Protein AF-A0A2E3PN04-F1 (afdb_monomer_lite)

Radius of gyration: 38.72 Å; chains: 1; bounding box: 111×60×97 Å

Secondary structure (DSSP, 8-state):
-HHHHHHHHTTHHHHHHHHHHHHHHHHHHHHHHHHHHHHHHHHHHHHHHHHHHHHHHHHSS-HHHHHHHHHHHHHHHHHHHHHHHHHHHHHHHHHHHHHTT-SHHHHHHHHHHHHHH-SSSHHHHHHHHHHS--HHHHHHHHHHHHHHHHHHHHHHHHHHHHHHHHHHHHHHHHHHHHHHHHHHTT-SSTTEEES-TTIIIIIHHHHHHTSS-HHHHHHHHHHHEEEPPP-STTTTSGGGBTS-GGGT-B-TT--S----------------------------

Structure (mmCIF, N/CA/C/O backbone):
data_AF-A0A2E3PN04-F1
#
_entry.id   AF-A0A2E3PN04-F1
#
loop_
_atom_site.group_PDB
_atom_site.id
_atom_site.type_symbol
_atom_site.label_atom_id
_atom_site.label_alt_id
_atom_site.label_comp_id
_atom_site.label_asym_id
_atom_site.label_entity_id
_atom_site.label_seq_id
_atom_site.pdbx_PDB_ins_code
_atom_site.Cartn_x
_atom_site.Cartn_y
_atom_site.Cartn_z
_atom_site.occupancy
_atom_site.B_iso_or_equiv
_atom_site.auth_seq_id
_atom_site.auth_comp_id
_atom_site.auth_asym_id
_atom_site.auth_atom_id
_atom_site.pdbx_PDB_model_num
ATOM 1 N N . MET A 1 1 ? 62.956 41.684 -35.668 1.00 64.56 1 MET A N 1
ATOM 2 C CA . MET A 1 1 ? 63.683 40.712 -36.525 1.00 64.56 1 MET A CA 1
ATOM 3 C C . MET A 1 1 ? 63.901 39.356 -35.849 1.00 64.56 1 MET A C 1
ATOM 5 O O . MET A 1 1 ? 63.872 38.367 -36.569 1.00 64.56 1 MET A O 1
ATOM 9 N N . LEU A 1 2 ? 64.061 39.281 -34.518 1.00 77.00 2 LEU A N 1
ATOM 10 C CA . LEU A 1 2 ? 64.287 38.016 -33.797 1.00 77.00 2 LEU A CA 1
ATOM 11 C C . LEU A 1 2 ? 63.133 37.001 -33.936 1.00 77.00 2 LEU A C 1
ATOM 13 O O . LEU A 1 2 ? 63.383 35.857 -34.302 1.00 77.00 2 LEU A O 1
ATOM 17 N N . ASP A 1 3 ? 61.878 37.433 -33.766 1.00 76.12 3 ASP A N 1
ATOM 18 C CA . ASP A 1 3 ? 60.699 36.545 -33.838 1.00 76.12 3 ASP A CA 1
ATOM 19 C C . ASP A 1 3 ? 60.575 35.788 -35.157 1.00 76.12 3 ASP A C 1
ATOM 21 O O . ASP A 1 3 ? 60.252 34.605 -35.184 1.00 76.12 3 ASP A O 1
ATOM 25 N N . ARG A 1 4 ? 60.879 36.446 -36.279 1.00 80.38 4 ARG A N 1
ATOM 26 C CA . ARG A 1 4 ? 60.769 35.825 -37.604 1.00 80.38 4 ARG A CA 1
ATOM 27 C C . ARG A 1 4 ? 61.860 34.780 -37.845 1.00 80.38 4 ARG A C 1
ATOM 29 O O . ARG A 1 4 ? 61.644 33.843 -38.610 1.00 80.38 4 ARG A O 1
ATOM 36 N N . TRP A 1 5 ? 63.023 34.949 -37.216 1.00 81.38 5 TRP A N 1
ATOM 37 C CA . TRP A 1 5 ? 64.128 33.995 -37.281 1.00 81.38 5 TRP A CA 1
ATOM 38 C C . TRP A 1 5 ? 63.851 32.773 -36.396 1.00 81.38 5 TRP A C 1
ATOM 40 O O . TRP A 1 5 ? 63.937 31.646 -36.883 1.00 81.38 5 TRP A O 1
ATOM 50 N N . VAL A 1 6 ? 63.399 32.988 -35.155 1.00 79.94 6 VAL A N 1
ATOM 51 C CA . VAL A 1 6 ? 63.009 31.906 -34.232 1.00 79.94 6 VAL A CA 1
ATOM 52 C C . VAL A 1 6 ? 61.818 31.112 -34.780 1.00 79.94 6 VAL A C 1
ATOM 54 O O . VAL A 1 6 ? 61.860 29.884 -34.798 1.00 79.94 6 VAL A O 1
ATOM 57 N N . ALA A 1 7 ? 60.798 31.782 -35.326 1.00 79.81 7 ALA A N 1
ATOM 58 C CA . ALA A 1 7 ? 59.639 31.120 -35.929 1.00 79.81 7 ALA A CA 1
ATOM 59 C C . ALA A 1 7 ? 60.018 30.200 -37.103 1.00 79.81 7 ALA A C 1
ATOM 61 O O . ALA A 1 7 ? 59.396 29.155 -37.291 1.00 79.81 7 ALA A O 1
ATOM 62 N N . ARG A 1 8 ? 61.052 30.559 -37.878 1.00 81.00 8 ARG A N 1
ATOM 63 C CA . ARG A 1 8 ? 61.564 29.722 -38.972 1.00 81.00 8 ARG A CA 1
ATOM 64 C C . ARG A 1 8 ? 62.398 28.551 -38.448 1.00 81.00 8 ARG A C 1
ATOM 66 O O . ARG A 1 8 ? 62.258 27.448 -38.962 1.00 81.00 8 ARG A O 1
ATOM 73 N N . LEU A 1 9 ? 63.216 28.773 -37.415 1.00 83.88 9 LEU A N 1
ATOM 74 C CA . LEU A 1 9 ? 64.036 27.734 -36.782 1.00 83.88 9 LEU A CA 1
ATOM 75 C C . LEU A 1 9 ? 63.175 26.638 -36.129 1.00 83.88 9 LEU A C 1
ATOM 77 O O . LEU A 1 9 ? 63.477 25.456 -36.262 1.00 83.88 9 LEU A O 1
ATOM 81 N N . VAL A 1 10 ? 62.076 27.029 -35.478 1.00 83.00 10 VAL A N 1
ATOM 82 C CA . VAL A 1 10 ? 61.143 26.112 -34.795 1.00 83.00 10 VAL A CA 1
ATOM 83 C C . VAL A 1 10 ? 60.031 25.604 -35.733 1.00 83.00 10 VAL A C 1
ATOM 85 O O . VAL A 1 10 ? 59.183 24.824 -35.317 1.00 83.00 10 VAL A O 1
ATOM 88 N N . ARG A 1 11 ? 60.024 25.999 -37.019 1.00 83.25 11 ARG A N 1
ATOM 89 C CA . ARG A 1 11 ? 58.965 25.652 -37.996 1.00 83.25 11 ARG A CA 1
ATOM 90 C C . ARG A 1 11 ? 57.554 25.981 -37.488 1.00 83.25 11 ARG A C 1
ATOM 92 O O . ARG A 1 11 ? 56.598 25.245 -37.711 1.00 83.25 11 ARG A O 1
ATOM 99 N N . TYR A 1 12 ? 57.414 27.117 -36.808 1.00 82.44 12 TYR A N 1
ATOM 100 C CA . TYR A 1 12 ? 56.157 27.545 -36.193 1.00 82.44 12 TYR A CA 1
ATOM 101 C C . TYR A 1 12 ? 55.014 27.678 -37.213 1.00 82.44 12 TYR A C 1
ATOM 103 O O . TYR A 1 12 ? 53.875 27.346 -36.901 1.00 82.44 12 TYR A O 1
ATOM 111 N N . SER A 1 13 ? 55.314 28.114 -38.443 1.00 81.69 13 SER A N 1
ATOM 112 C CA . SER A 1 13 ? 54.331 28.185 -39.536 1.00 81.69 13 SER A CA 1
ATOM 113 C C . SER A 1 13 ? 53.697 26.834 -39.855 1.00 81.69 13 SER A C 1
ATOM 115 O O . SER A 1 13 ? 52.510 26.783 -40.160 1.00 81.69 13 SER A O 1
ATOM 117 N N . ASP A 1 14 ? 54.477 25.761 -39.742 1.00 81.94 14 ASP A N 1
ATOM 118 C CA . ASP A 1 14 ? 54.072 24.408 -40.114 1.00 81.94 14 ASP A CA 1
ATOM 119 C C . ASP A 1 14 ? 53.433 23.694 -38.911 1.00 81.94 14 ASP A C 1
ATOM 121 O O . ASP A 1 14 ? 52.529 22.879 -39.066 1.00 81.94 14 ASP A O 1
ATOM 125 N N . ALA A 1 15 ? 53.867 24.034 -37.691 1.00 83.12 15 ALA A N 1
ATOM 126 C CA . ALA A 1 15 ? 53.367 23.455 -36.445 1.00 83.12 15 ALA A CA 1
ATOM 127 C C . ALA A 1 15 ? 52.072 24.109 -35.927 1.00 83.12 15 ALA A C 1
ATOM 129 O O . ALA A 1 15 ? 51.282 23.446 -35.256 1.00 83.12 15 ALA A O 1
ATOM 130 N N . ARG A 1 16 ? 51.825 25.392 -36.228 1.00 84.88 16 ARG A N 1
ATOM 131 C CA . ARG A 1 16 ? 50.638 26.127 -35.754 1.00 84.88 16 ARG A CA 1
ATOM 132 C C . ARG A 1 16 ? 49.307 25.497 -36.206 1.00 84.88 16 ARG A C 1
ATOM 134 O O . ARG A 1 16 ? 48.434 25.380 -35.351 1.00 84.88 16 ARG A O 1
ATOM 141 N N . PRO A 1 17 ? 49.125 25.063 -37.472 1.00 83.06 17 PRO A N 1
ATOM 142 C CA . PRO A 1 17 ? 47.904 24.370 -37.893 1.00 83.06 17 PRO A CA 1
ATOM 143 C C . PRO A 1 17 ? 47.696 23.041 -37.160 1.00 83.06 17 PRO A C 1
ATOM 145 O O . PRO A 1 17 ? 46.583 22.750 -36.737 1.00 83.06 17 PRO A O 1
ATOM 148 N N . ASN A 1 18 ? 48.769 22.272 -36.940 1.00 81.00 18 ASN A N 1
ATOM 149 C CA . ASN A 1 18 ? 48.698 21.008 -36.203 1.00 81.00 18 ASN A CA 1
ATOM 150 C C . ASN A 1 18 ? 48.343 21.230 -34.729 1.00 81.00 18 ASN A C 1
ATOM 152 O O . ASN A 1 18 ? 47.538 20.491 -34.178 1.00 81.00 18 ASN A O 1
ATOM 156 N N . TYR A 1 19 ? 48.913 22.256 -34.093 1.00 83.50 19 TYR A N 1
ATOM 157 C CA . TYR A 1 19 ? 48.574 22.621 -32.718 1.00 83.50 19 TYR A CA 1
ATOM 158 C C . TYR A 1 19 ? 47.117 23.084 -32.596 1.00 83.50 19 TYR A C 1
ATOM 160 O O . TYR A 1 19 ? 46.412 22.615 -31.710 1.00 83.50 19 TYR A O 1
ATOM 168 N N . ALA A 1 20 ? 46.646 23.941 -33.509 1.00 84.19 20 ALA A N 1
ATOM 169 C CA . ALA A 1 20 ? 45.244 24.358 -33.548 1.00 84.19 20 ALA A CA 1
ATOM 170 C C . ALA A 1 20 ? 44.305 23.154 -33.730 1.00 84.19 20 ALA A C 1
ATOM 172 O O . ALA A 1 20 ? 43.348 23.004 -32.980 1.00 84.19 20 ALA A O 1
ATOM 173 N N . MET A 1 21 ? 44.642 22.234 -34.640 1.00 83.69 21 MET A N 1
ATOM 174 C CA . MET A 1 21 ? 43.889 20.996 -34.832 1.00 83.69 21 MET A CA 1
ATOM 175 C C . MET A 1 21 ? 43.862 20.138 -33.559 1.00 83.69 21 MET A C 1
ATOM 177 O O . MET A 1 21 ? 42.795 19.698 -33.161 1.00 83.69 21 MET A O 1
ATOM 181 N N . LEU A 1 22 ? 45.000 19.919 -32.891 1.00 85.56 22 LEU A N 1
ATOM 182 C CA . LEU A 1 22 ? 45.068 19.113 -31.663 1.00 85.56 22 LEU A CA 1
ATOM 183 C C . LEU A 1 22 ? 44.267 19.714 -30.498 1.00 85.56 22 LEU A C 1
ATOM 185 O O . LEU A 1 22 ? 43.751 18.959 -29.679 1.00 85.56 22 LEU A O 1
ATOM 189 N N . VAL A 1 23 ? 44.152 21.044 -30.432 1.00 87.06 23 VAL A N 1
ATOM 190 C CA . VAL A 1 23 ? 43.320 21.741 -29.436 1.00 87.06 23 VAL A CA 1
ATOM 191 C C . VAL A 1 23 ? 41.829 21.632 -29.771 1.00 87.06 23 VAL A C 1
ATOM 193 O O . VAL A 1 23 ? 41.023 21.505 -28.860 1.00 87.06 23 VAL A O 1
ATOM 196 N N . GLU A 1 24 ? 41.462 21.621 -31.056 1.00 87.88 24 GLU A N 1
ATOM 197 C CA . GLU A 1 24 ? 40.068 21.484 -31.512 1.00 87.88 24 GLU A CA 1
ATOM 198 C C . GLU A 1 24 ? 39.558 20.028 -31.535 1.00 87.88 24 GLU A C 1
ATOM 200 O O . GLU A 1 24 ? 38.350 19.798 -31.580 1.00 87.88 24 GLU A O 1
ATOM 205 N N . ILE A 1 25 ? 40.445 19.023 -31.538 1.00 85.81 25 ILE A N 1
ATOM 206 C CA . ILE A 1 25 ? 40.060 17.599 -31.606 1.00 85.81 25 ILE A CA 1
ATOM 207 C C . ILE A 1 25 ? 39.103 17.179 -30.478 1.00 85.81 25 ILE A C 1
ATOM 209 O O . ILE A 1 25 ? 38.120 16.523 -30.812 1.00 85.81 25 ILE A O 1
ATOM 213 N N . PRO A 1 26 ? 39.330 17.512 -29.190 1.00 89.31 26 PRO A N 1
ATOM 214 C CA . PRO A 1 26 ? 38.414 17.131 -28.115 1.00 89.31 26 PRO A CA 1
ATOM 215 C C . PRO A 1 26 ? 36.994 17.658 -28.339 1.00 89.31 26 PRO A C 1
ATOM 217 O O . PRO A 1 26 ? 36.055 16.874 -28.324 1.00 89.31 26 PRO A O 1
ATOM 220 N N . GLU A 1 27 ? 36.843 18.943 -28.672 1.00 87.06 27 GLU A N 1
ATOM 221 C CA . GLU A 1 27 ? 35.529 19.551 -28.933 1.00 87.06 27 GLU A CA 1
ATOM 222 C C . GLU A 1 27 ? 34.819 18.890 -30.124 1.00 87.06 27 GLU A C 1
ATOM 224 O O . GLU A 1 27 ? 33.614 18.644 -30.090 1.00 87.06 27 GLU A O 1
ATOM 229 N N . ARG A 1 28 ? 35.567 18.550 -31.182 1.00 86.06 28 ARG A N 1
ATOM 230 C CA . ARG A 1 28 ? 35.019 17.831 -32.342 1.00 86.06 28 ARG A CA 1
ATOM 231 C C . ARG A 1 28 ? 34.662 16.382 -32.026 1.00 86.06 28 ARG A C 1
ATOM 233 O O . ARG A 1 28 ? 33.721 15.863 -32.618 1.00 86.06 28 ARG A O 1
ATOM 240 N N . LEU A 1 29 ? 35.413 15.721 -31.146 1.00 89.12 29 LEU A N 1
ATOM 241 C CA . LEU A 1 29 ? 35.108 14.367 -30.690 1.00 89.12 29 LEU A CA 1
ATOM 242 C C . LEU A 1 29 ? 33.866 14.353 -29.806 1.00 89.12 29 LEU A C 1
ATOM 244 O O . LEU A 1 29 ? 33.045 13.465 -29.993 1.00 89.12 29 LEU A O 1
ATOM 248 N N . ASP A 1 30 ? 33.699 15.336 -28.924 1.00 87.69 30 ASP A N 1
ATOM 249 C CA . ASP A 1 30 ? 32.498 15.476 -28.097 1.00 87.69 30 ASP A CA 1
ATOM 250 C C . ASP A 1 30 ? 31.266 15.756 -28.967 1.00 87.69 30 ASP A C 1
ATOM 252 O O . ASP A 1 30 ? 30.238 15.098 -28.814 1.00 87.69 30 ASP A O 1
ATOM 256 N N . ALA A 1 31 ? 31.381 16.661 -29.946 1.00 88.88 31 ALA A N 1
ATOM 257 C CA . ALA A 1 31 ? 30.309 16.917 -30.907 1.00 88.88 31 ALA A CA 1
ATOM 258 C C . ALA A 1 31 ? 29.961 15.662 -31.728 1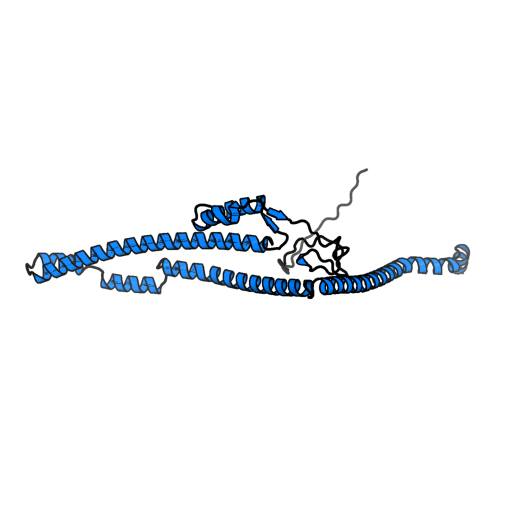.00 88.88 31 ALA A C 1
ATOM 260 O O . ALA A 1 31 ? 28.795 15.303 -31.851 1.00 88.88 31 ALA A O 1
ATOM 261 N N . TYR A 1 32 ? 30.971 14.949 -32.238 1.00 89.12 32 TYR A N 1
ATOM 262 C CA . TYR A 1 32 ? 30.763 13.706 -32.980 1.00 89.12 32 TYR A CA 1
ATOM 263 C C . TYR A 1 32 ? 30.174 12.594 -32.102 1.00 89.12 32 TYR A C 1
ATOM 265 O O . TYR A 1 32 ? 29.332 11.832 -32.568 1.00 89.12 32 TYR A O 1
ATOM 273 N N . ALA A 1 33 ? 30.600 12.486 -30.842 1.00 89.25 33 ALA A N 1
ATOM 274 C CA . ALA A 1 33 ? 30.030 11.545 -29.888 1.00 89.25 33 ALA A CA 1
ATOM 275 C C . ALA A 1 33 ? 28.548 11.853 -29.651 1.00 89.25 33 ALA A C 1
ATOM 277 O O . ALA A 1 33 ? 27.735 10.943 -29.772 1.00 89.25 33 ALA A O 1
ATOM 278 N N . GLY A 1 34 ? 28.192 13.125 -29.441 1.00 89.12 34 GLY A N 1
ATOM 279 C CA . GLY A 1 34 ? 26.801 13.560 -29.312 1.00 89.12 34 GLY A CA 1
ATOM 280 C C . GLY A 1 34 ? 25.956 13.251 -30.552 1.00 89.12 34 GLY A C 1
ATOM 281 O O . GLY A 1 34 ? 24.868 12.692 -30.431 1.00 89.12 34 GLY A O 1
ATOM 282 N N . ASP A 1 35 ? 26.474 13.520 -31.754 1.00 89.06 35 ASP A N 1
ATOM 283 C CA . ASP A 1 35 ? 25.786 13.177 -33.007 1.00 89.06 35 ASP A CA 1
ATOM 284 C C . ASP A 1 35 ? 25.573 11.657 -33.137 1.00 89.06 35 ASP A C 1
ATOM 286 O O . ASP A 1 35 ? 24.502 11.194 -33.528 1.00 89.06 35 ASP A O 1
ATOM 290 N N . ARG A 1 36 ? 26.584 10.849 -32.783 1.00 88.38 36 ARG A N 1
ATOM 291 C CA . ARG A 1 36 ? 26.476 9.382 -32.786 1.00 88.38 36 ARG A CA 1
ATOM 292 C C . ARG A 1 36 ? 25.503 8.868 -31.729 1.00 88.38 36 ARG A C 1
ATOM 294 O O . ARG A 1 36 ? 24.800 7.899 -32.001 1.00 88.38 36 ARG A O 1
ATOM 301 N N . GLU A 1 37 ? 25.455 9.482 -30.553 1.00 85.94 37 GLU A N 1
ATOM 302 C CA . GLU A 1 37 ? 24.483 9.152 -29.510 1.00 85.94 37 GLU A CA 1
ATOM 303 C C . GLU A 1 37 ? 23.055 9.421 -29.994 1.00 85.94 37 GLU A C 1
ATOM 305 O O . GLU A 1 37 ? 22.208 8.536 -29.874 1.00 85.94 37 GLU A O 1
ATOM 310 N N . ALA A 1 38 ? 22.810 10.565 -30.638 1.00 86.62 38 ALA A N 1
ATOM 311 C CA . ALA A 1 38 ? 21.510 10.902 -31.220 1.00 86.62 38 ALA A CA 1
ATOM 312 C C . ALA A 1 38 ? 21.100 9.950 -32.364 1.00 86.62 38 ALA A C 1
ATOM 314 O O . ALA A 1 38 ? 19.938 9.537 -32.460 1.00 86.62 38 ALA A O 1
ATOM 315 N N . ASP A 1 39 ? 22.050 9.551 -33.217 1.00 87.94 39 ASP A N 1
ATOM 316 C CA . ASP A 1 39 ? 21.814 8.552 -34.266 1.00 87.94 39 ASP A CA 1
ATOM 317 C C . ASP A 1 39 ? 21.422 7.194 -33.655 1.00 87.94 39 ASP A C 1
ATOM 319 O O . ASP A 1 39 ? 20.452 6.563 -34.083 1.00 87.94 39 ASP A O 1
ATOM 323 N N . VAL A 1 40 ? 22.148 6.750 -32.622 1.00 86.38 40 VAL A N 1
ATOM 324 C CA . VAL A 1 40 ? 21.846 5.507 -31.896 1.00 86.38 40 VAL A CA 1
ATOM 325 C C . VAL A 1 40 ? 20.480 5.587 -31.223 1.00 86.38 40 VAL A C 1
ATOM 327 O O . VAL A 1 40 ? 19.718 4.626 -31.296 1.00 86.38 40 VAL A O 1
ATOM 330 N N . GLU A 1 41 ? 20.147 6.718 -30.605 1.00 84.88 41 GLU A N 1
ATOM 331 C CA . GLU A 1 41 ? 18.852 6.946 -29.966 1.00 84.88 41 GLU A CA 1
ATOM 332 C C . GLU A 1 41 ? 17.702 6.791 -30.970 1.00 84.88 41 GLU A C 1
ATOM 334 O O . GLU A 1 41 ? 16.731 6.069 -30.724 1.00 84.88 41 GLU A O 1
ATOM 339 N N . THR A 1 42 ? 17.862 7.387 -32.150 1.00 87.19 42 THR A N 1
ATOM 340 C CA . THR A 1 42 ? 16.884 7.315 -33.239 1.00 87.19 42 THR A CA 1
ATOM 341 C C . THR A 1 42 ? 16.695 5.881 -33.740 1.00 87.19 42 THR A C 1
ATOM 343 O O . THR A 1 42 ? 15.564 5.433 -33.944 1.00 87.19 42 THR A O 1
ATOM 346 N N . GLU A 1 43 ? 17.780 5.128 -33.930 1.00 87.38 43 GLU A N 1
ATOM 347 C CA . GLU A 1 43 ? 17.701 3.730 -34.371 1.00 87.38 43 GLU A CA 1
ATOM 348 C C . GLU A 1 43 ? 17.159 2.796 -33.277 1.00 87.38 43 GLU A C 1
ATOM 350 O O . GLU A 1 43 ? 16.395 1.874 -33.570 1.00 87.38 43 GLU A O 1
ATOM 355 N N . MET A 1 44 ? 17.475 3.053 -32.004 1.00 83.62 44 MET A N 1
ATOM 356 C CA . MET A 1 44 ? 16.893 2.321 -30.875 1.00 83.62 44 MET A CA 1
ATOM 357 C C . MET A 1 44 ? 15.386 2.552 -30.760 1.00 83.62 44 MET A C 1
ATOM 359 O O . MET A 1 44 ? 14.653 1.595 -30.508 1.00 83.62 44 MET A O 1
ATOM 363 N N . ALA A 1 45 ? 14.913 3.783 -30.980 1.00 84.88 45 ALA A N 1
ATOM 364 C CA . ALA A 1 45 ? 13.485 4.090 -30.999 1.00 84.88 45 ALA A CA 1
ATOM 365 C C . ALA A 1 45 ? 12.765 3.280 -32.089 1.00 84.88 45 ALA A C 1
ATOM 367 O O . ALA A 1 45 ? 11.809 2.562 -31.797 1.00 84.88 45 ALA A O 1
ATOM 368 N N . LYS A 1 46 ? 13.300 3.288 -33.319 1.00 87.00 46 LYS A N 1
ATOM 369 C CA . LYS A 1 46 ? 12.764 2.491 -34.437 1.00 87.00 46 LYS A CA 1
ATOM 370 C C . LYS A 1 46 ? 12.722 0.998 -34.117 1.00 87.00 46 LYS A C 1
ATOM 372 O O . LYS A 1 46 ? 11.739 0.329 -34.428 1.00 87.00 46 LYS A O 1
ATOM 377 N N . LEU A 1 47 ? 13.774 0.464 -33.494 1.00 85.75 47 LEU A N 1
ATOM 378 C CA . LEU A 1 47 ? 13.826 -0.944 -33.100 1.00 85.75 47 LEU A CA 1
ATOM 379 C C . LEU A 1 47 ? 12.785 -1.279 -32.021 1.00 85.75 47 LEU A C 1
ATOM 381 O O . LEU A 1 47 ? 12.192 -2.355 -32.072 1.00 85.75 47 LEU A O 1
ATOM 385 N N . GLY A 1 48 ? 12.543 -0.368 -31.076 1.00 84.75 48 GLY A N 1
ATOM 386 C CA . GLY A 1 48 ? 11.505 -0.517 -30.054 1.00 84.75 48 GLY A CA 1
ATOM 387 C C . GLY A 1 48 ? 10.087 -0.477 -30.609 1.00 84.75 48 GLY A C 1
ATOM 388 O O . GLY A 1 48 ? 9.220 -1.211 -30.140 1.00 84.75 48 GLY A O 1
ATOM 389 N N . ASP A 1 49 ? 9.845 0.340 -31.627 1.00 86.44 49 ASP A N 1
ATOM 390 C CA . ASP A 1 49 ? 8.539 0.394 -32.281 1.00 86.44 49 ASP A CA 1
ATOM 391 C C . ASP A 1 49 ? 8.300 -0.855 -33.136 1.00 86.44 49 ASP A C 1
ATOM 393 O O . ASP A 1 49 ? 7.219 -1.438 -33.083 1.00 86.44 49 ASP A O 1
ATOM 397 N N . LEU A 1 50 ? 9.330 -1.345 -33.834 1.00 87.06 50 LEU A N 1
ATOM 398 C CA . LEU A 1 50 ? 9.267 -2.613 -34.567 1.00 87.06 50 LEU A CA 1
ATOM 399 C C . LEU A 1 50 ? 9.039 -3.814 -33.641 1.00 87.06 50 LEU A C 1
ATOM 401 O O . LEU A 1 50 ? 8.252 -4.699 -33.977 1.00 87.06 50 LEU A O 1
ATOM 405 N N . SER A 1 51 ? 9.704 -3.867 -32.481 1.00 85.19 51 SER A N 1
ATOM 406 C CA . SER A 1 51 ? 9.510 -4.959 -31.520 1.00 85.19 51 SER A CA 1
ATOM 407 C C . SER A 1 51 ? 8.105 -4.933 -30.913 1.00 85.19 51 SER A C 1
ATOM 409 O O . SER A 1 51 ? 7.467 -5.983 -30.821 1.00 85.19 51 SER A O 1
ATOM 411 N N . ARG A 1 52 ? 7.583 -3.743 -30.577 1.0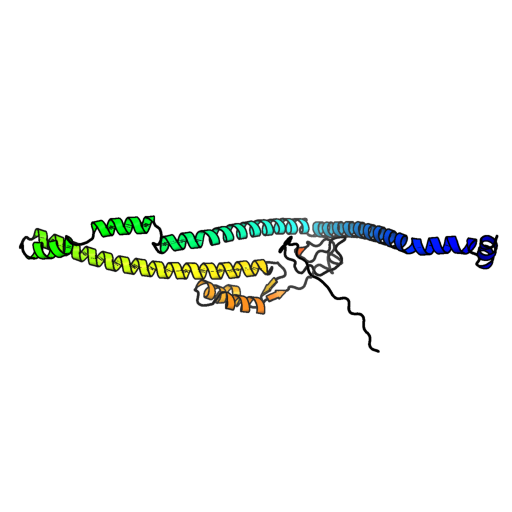0 85.31 52 ARG A N 1
ATOM 412 C CA . ARG A 1 52 ? 6.197 -3.571 -30.113 1.00 85.31 52 ARG A CA 1
ATOM 413 C C . ARG A 1 52 ? 5.183 -3.953 -31.179 1.00 85.31 52 ARG A C 1
ATOM 415 O O . ARG A 1 52 ? 4.265 -4.707 -30.876 1.00 85.31 52 ARG A O 1
ATOM 422 N N . GLN A 1 53 ? 5.379 -3.515 -32.419 1.00 87.19 53 GLN A N 1
ATOM 423 C CA . GLN A 1 53 ? 4.499 -3.875 -33.525 1.00 87.19 53 GLN A CA 1
ATOM 424 C C . GLN A 1 53 ? 4.480 -5.392 -33.754 1.00 87.19 53 GLN A C 1
ATOM 426 O O . GLN A 1 53 ? 3.409 -5.985 -33.819 1.00 87.19 53 GLN A O 1
ATOM 431 N N . ALA A 1 54 ? 5.647 -6.043 -33.785 1.00 86.12 54 ALA A N 1
ATOM 432 C CA . ALA A 1 54 ? 5.726 -7.495 -33.931 1.00 86.12 54 ALA A CA 1
ATOM 433 C C . ALA A 1 54 ? 5.040 -8.239 -32.771 1.00 86.12 54 ALA A C 1
ATOM 435 O O . ALA A 1 54 ? 4.384 -9.258 -32.984 1.00 86.12 54 ALA A O 1
ATOM 436 N N . ALA A 1 55 ? 5.169 -7.736 -31.539 1.00 84.19 55 ALA A N 1
ATOM 437 C CA . ALA A 1 55 ? 4.467 -8.292 -30.388 1.00 84.19 55 ALA A CA 1
ATOM 438 C C . ALA A 1 55 ? 2.945 -8.101 -30.494 1.00 84.19 55 ALA A C 1
ATOM 440 O O . ALA A 1 55 ? 2.199 -9.036 -30.197 1.00 84.19 55 ALA A O 1
ATOM 441 N N . ALA A 1 56 ? 2.492 -6.933 -30.954 1.00 87.88 56 ALA A N 1
ATOM 442 C CA . ALA A 1 56 ? 1.080 -6.627 -31.147 1.00 87.88 56 ALA A CA 1
ATOM 443 C C . ALA A 1 56 ? 0.445 -7.493 -32.243 1.00 87.88 56 ALA A C 1
ATOM 445 O O . ALA A 1 56 ? -0.649 -8.016 -32.050 1.00 87.88 56 ALA A O 1
ATOM 446 N N . ASP A 1 57 ? 1.156 -7.733 -33.347 1.00 88.12 57 ASP A N 1
ATOM 447 C CA . ASP A 1 57 ? 0.698 -8.613 -34.428 1.00 88.12 57 ASP A CA 1
ATOM 448 C C . ASP A 1 57 ? 0.495 -10.062 -33.944 1.00 88.12 57 ASP A C 1
ATOM 450 O O . ASP A 1 57 ? -0.441 -10.740 -34.370 1.00 88.12 57 ASP A O 1
ATOM 454 N N . ILE A 1 58 ? 1.348 -10.543 -33.030 1.00 86.75 58 ILE A N 1
ATOM 455 C CA . ILE A 1 58 ? 1.234 -11.887 -32.438 1.00 86.75 58 ILE A CA 1
ATOM 456 C C . ILE A 1 58 ? 0.101 -11.947 -31.407 1.00 86.75 58 ILE A C 1
ATOM 458 O O . ILE A 1 58 ? -0.644 -12.927 -31.366 1.00 86.75 58 ILE A O 1
ATOM 462 N N . ALA A 1 59 ? -0.007 -10.932 -30.548 1.00 85.12 59 ALA A N 1
ATOM 463 C CA . ALA A 1 59 ? -0.999 -10.882 -29.478 1.00 85.12 59 ALA A CA 1
ATOM 464 C C . ALA A 1 59 ? -2.410 -10.519 -29.976 1.00 85.12 59 ALA A C 1
ATOM 466 O O . ALA A 1 59 ? -3.390 -10.818 -29.298 1.00 85.12 59 ALA A O 1
ATOM 467 N N . GLY A 1 60 ? -2.519 -9.893 -31.151 1.00 88.75 60 GLY A N 1
ATOM 468 C CA . GLY A 1 60 ? -3.761 -9.329 -31.683 1.00 88.75 60 GLY A CA 1
ATOM 469 C C . GLY A 1 60 ? -4.143 -7.973 -31.075 1.00 88.75 60 GLY A C 1
ATOM 470 O O . GLY A 1 60 ? -5.171 -7.413 -31.450 1.00 88.75 60 GLY A O 1
ATOM 471 N N . GLU A 1 61 ? -3.333 -7.443 -30.156 1.00 89.56 61 GLU A N 1
ATOM 472 C CA . GLU A 1 61 ? -3.512 -6.147 -29.501 1.00 89.56 61 GLU A CA 1
ATOM 473 C C . GLU A 1 61 ? -2.174 -5.586 -28.995 1.00 89.56 61 GLU A C 1
ATOM 475 O O . GLU A 1 61 ? -1.224 -6.334 -28.751 1.00 89.56 61 GLU A O 1
ATOM 480 N N . ASP A 1 62 ? -2.100 -4.269 -28.790 1.00 86.81 62 ASP A N 1
ATOM 481 C CA . ASP A 1 62 ? -0.926 -3.627 -28.191 1.00 86.81 62 ASP A CA 1
ATOM 482 C C . ASP A 1 62 ? -0.922 -3.794 -26.663 1.00 86.81 62 ASP A C 1
ATOM 484 O O . ASP A 1 62 ? -1.335 -2.921 -25.893 1.00 86.81 62 ASP A O 1
ATOM 488 N N . LEU A 1 63 ? -0.438 -4.957 -26.223 1.00 84.62 63 LEU A N 1
ATOM 489 C CA . LEU A 1 63 ? -0.280 -5.281 -24.807 1.00 84.62 63 LEU A CA 1
ATOM 490 C C . LEU A 1 63 ? 0.663 -4.315 -24.081 1.00 84.62 63 LEU A C 1
ATOM 492 O O . LEU A 1 63 ? 0.478 -4.084 -22.887 1.00 84.62 63 LEU A O 1
ATOM 496 N N . ALA A 1 64 ? 1.667 -3.755 -24.762 1.00 82.50 64 ALA A N 1
ATOM 497 C CA . ALA A 1 64 ? 2.613 -2.844 -24.127 1.00 82.50 64 ALA A CA 1
ATOM 498 C C . ALA A 1 64 ? 1.915 -1.535 -23.740 1.00 82.50 64 ALA A C 1
ATOM 500 O O . ALA A 1 64 ? 1.983 -1.132 -22.579 1.00 82.50 64 ALA A O 1
ATOM 501 N N . ALA A 1 65 ? 1.160 -0.940 -24.668 1.00 86.06 65 ALA A N 1
ATOM 502 C CA . ALA A 1 65 ? 0.355 0.246 -24.385 1.00 86.06 65 ALA A CA 1
ATOM 503 C C . ALA A 1 65 ? -0.746 -0.024 -23.345 1.00 86.06 65 ALA A C 1
ATOM 505 O O . ALA A 1 65 ? -1.015 0.823 -22.488 1.00 86.06 65 ALA A O 1
ATOM 506 N N . ALA A 1 66 ? -1.373 -1.206 -23.376 1.00 88.56 66 ALA A N 1
ATOM 507 C CA . ALA A 1 66 ? -2.366 -1.596 -22.376 1.00 88.56 66 ALA A CA 1
ATOM 508 C C . ALA A 1 66 ? -1.759 -1.686 -20.963 1.00 88.56 66 ALA A C 1
ATOM 510 O O . ALA A 1 66 ? -2.353 -1.186 -20.006 1.00 88.56 66 ALA A O 1
ATOM 511 N N . ILE A 1 67 ? -0.563 -2.273 -20.834 1.00 86.12 67 ILE A N 1
ATOM 512 C CA . ILE A 1 67 ? 0.181 -2.353 -19.570 1.00 86.12 67 ILE A CA 1
ATOM 513 C C . ILE A 1 67 ? 0.554 -0.951 -19.079 1.00 86.12 67 ILE A C 1
ATOM 515 O O . ILE A 1 67 ? 0.272 -0.625 -17.929 1.00 86.12 67 ILE A O 1
ATOM 519 N N . GLU A 1 68 ? 1.116 -0.103 -19.943 1.00 86.25 68 GLU A N 1
ATOM 520 C CA . GLU A 1 68 ? 1.475 1.277 -19.588 1.00 86.25 68 GLU A CA 1
ATOM 521 C C . GLU A 1 68 ? 0.248 2.082 -19.124 1.00 86.25 68 GLU A C 1
ATOM 523 O O . GLU A 1 68 ? 0.310 2.783 -18.116 1.00 86.25 68 GLU A O 1
ATOM 528 N N . THR A 1 69 ? -0.897 1.925 -19.793 1.00 89.69 69 THR A N 1
ATOM 529 C CA . THR A 1 69 ? -2.160 2.580 -19.405 1.00 89.69 69 THR A CA 1
ATOM 530 C C . THR A 1 69 ? -2.692 2.069 -18.064 1.00 89.69 69 THR A C 1
ATOM 532 O O . THR A 1 69 ? -3.197 2.838 -17.246 1.00 89.69 69 THR A O 1
ATOM 535 N N . ALA A 1 70 ? -2.600 0.763 -17.810 1.00 88.88 70 ALA A N 1
ATOM 536 C CA . ALA A 1 70 ? -3.002 0.197 -16.527 1.00 88.88 70 ALA A CA 1
ATOM 537 C C . ALA A 1 70 ? -2.083 0.676 -15.392 1.00 88.88 70 ALA A C 1
ATOM 539 O O . ALA A 1 70 ? -2.551 0.947 -14.288 1.00 88.88 70 ALA A O 1
ATOM 540 N N . GLU A 1 71 ? -0.787 0.821 -15.660 1.00 84.75 71 GLU A N 1
ATOM 541 C CA . GLU A 1 71 ? 0.197 1.304 -14.692 1.00 84.75 71 GLU A CA 1
ATOM 542 C C . GLU A 1 71 ? -0.022 2.759 -14.306 1.00 84.75 71 GLU A C 1
ATOM 544 O O . GLU A 1 71 ? 0.007 3.074 -13.115 1.00 84.75 71 GLU A O 1
ATOM 549 N N . THR A 1 72 ? -0.292 3.636 -15.274 1.00 88.56 72 THR A N 1
ATOM 550 C CA . THR A 1 72 ? -0.629 5.031 -14.969 1.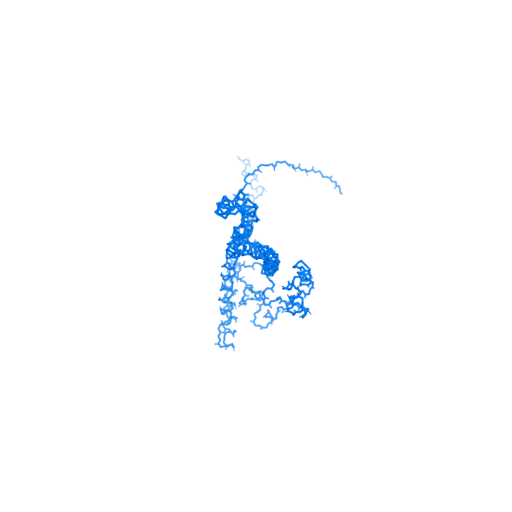00 88.56 72 THR A CA 1
ATOM 551 C C . THR A 1 72 ? -1.902 5.116 -14.131 1.00 88.56 72 THR A C 1
ATOM 553 O O . THR A 1 72 ? -1.922 5.830 -13.129 1.00 88.56 72 THR A O 1
ATOM 556 N N . ALA A 1 73 ? -2.925 4.314 -14.445 1.00 90.69 73 ALA A N 1
ATOM 557 C CA . ALA A 1 73 ? -4.144 4.244 -13.642 1.00 90.69 73 ALA A CA 1
ATOM 558 C C . ALA A 1 73 ? -3.887 3.738 -12.207 1.00 90.69 73 ALA A C 1
ATOM 560 O O . ALA A 1 73 ? -4.459 4.269 -11.252 1.00 90.69 73 ALA A O 1
ATOM 561 N N . ILE A 1 74 ? -3.022 2.732 -12.028 1.00 87.38 74 ILE A N 1
ATOM 562 C CA . ILE A 1 74 ? -2.632 2.225 -10.700 1.00 87.38 74 ILE A CA 1
ATOM 563 C C . ILE A 1 74 ? -1.897 3.304 -9.901 1.00 87.38 74 ILE A C 1
ATOM 565 O O . ILE A 1 74 ? -2.178 3.480 -8.713 1.00 87.38 74 ILE A O 1
ATOM 569 N N . GLU A 1 75 ? -0.984 4.041 -10.530 1.00 87.19 75 GLU A N 1
ATOM 570 C CA . GLU A 1 75 ? -0.237 5.119 -9.880 1.00 87.19 75 GLU A CA 1
ATOM 571 C C . GLU A 1 75 ? -1.177 6.258 -9.446 1.00 87.19 75 GLU A C 1
ATOM 573 O O . GLU A 1 75 ? -1.139 6.688 -8.292 1.00 87.19 75 GLU A O 1
ATOM 578 N N . GLU A 1 76 ? -2.110 6.676 -10.307 1.00 90.44 76 GLU A N 1
ATOM 579 C CA . GLU A 1 76 ? -3.133 7.677 -9.969 1.00 90.44 76 GLU A CA 1
ATOM 580 C C . GLU A 1 76 ? -4.033 7.236 -8.804 1.00 90.44 76 GLU A C 1
ATOM 582 O O . GLU A 1 76 ? -4.323 8.013 -7.886 1.00 90.44 76 GLU A O 1
ATOM 587 N N . LEU A 1 77 ? -4.488 5.979 -8.819 1.00 90.38 77 LEU A N 1
ATOM 588 C CA . LEU A 1 77 ? -5.292 5.415 -7.735 1.00 90.38 77 LEU A CA 1
ATOM 589 C C . LEU A 1 77 ? -4.498 5.331 -6.432 1.00 90.38 77 LEU A C 1
ATOM 591 O O . LEU A 1 77 ? -5.046 5.620 -5.368 1.00 90.38 77 LEU A O 1
ATOM 595 N N . THR A 1 78 ? -3.214 4.986 -6.513 1.00 87.44 78 THR A N 1
ATOM 596 C CA . THR A 1 78 ? -2.319 4.927 -5.355 1.00 87.44 78 THR A CA 1
ATOM 597 C C . THR A 1 78 ? -2.158 6.305 -4.728 1.00 87.44 78 THR A C 1
ATOM 599 O O . THR A 1 78 ? -2.351 6.443 -3.521 1.00 87.44 78 THR A O 1
ATOM 602 N N . GLN A 1 79 ? -1.933 7.345 -5.533 1.00 89.19 79 GLN A N 1
ATOM 603 C CA . GLN A 1 79 ? -1.849 8.726 -5.050 1.00 89.19 79 GLN A CA 1
ATOM 604 C C . GLN A 1 79 ? -3.154 9.193 -4.391 1.00 89.19 79 GLN A C 1
ATOM 606 O O . GLN A 1 79 ? -3.133 9.798 -3.317 1.00 89.19 79 GLN A O 1
ATOM 611 N N . ARG A 1 80 ? -4.316 8.876 -4.985 1.00 92.19 80 ARG A N 1
ATOM 612 C CA . ARG A 1 80 ? -5.622 9.174 -4.365 1.00 92.19 80 ARG A CA 1
ATOM 613 C C . ARG A 1 80 ? -5.802 8.457 -3.033 1.00 92.19 80 ARG A C 1
ATOM 615 O O . ARG A 1 80 ? -6.298 9.058 -2.082 1.00 92.19 80 ARG A O 1
ATOM 622 N N . LEU A 1 81 ? -5.414 7.188 -2.963 1.00 88.56 81 LEU A N 1
ATOM 623 C CA . LEU A 1 81 ? -5.522 6.385 -1.753 1.00 88.56 81 LEU A CA 1
ATOM 624 C C . LEU A 1 81 ? -4.610 6.933 -0.649 1.00 88.56 81 LEU A C 1
ATOM 626 O O . LEU A 1 81 ? -5.054 7.065 0.487 1.00 88.56 81 LEU A O 1
ATOM 630 N N . GLU A 1 82 ? -3.381 7.331 -0.975 1.00 86.75 82 GLU A N 1
ATOM 631 C CA . GLU A 1 82 ? -2.469 7.981 -0.026 1.00 86.75 82 GLU A CA 1
ATOM 632 C C . GLU A 1 82 ? -3.021 9.313 0.494 1.00 86.75 82 GLU A C 1
ATOM 634 O O . GLU A 1 82 ? -2.966 9.566 1.698 1.00 86.75 82 GLU A O 1
ATOM 639 N N . ALA A 1 83 ? -3.631 10.129 -0.371 1.00 89.88 83 ALA A N 1
ATOM 640 C CA . ALA A 1 83 ? -4.296 11.362 0.046 1.00 89.88 83 ALA A CA 1
ATOM 641 C C . ALA A 1 83 ? -5.489 11.092 0.984 1.00 89.88 83 ALA A C 1
ATOM 643 O O . ALA A 1 83 ? -5.648 11.766 2.003 1.00 89.88 83 ALA A O 1
ATOM 644 N N . MET A 1 84 ? -6.315 10.082 0.687 1.00 89.06 84 MET A N 1
ATOM 645 C CA . MET A 1 84 ? -7.417 9.677 1.570 1.00 89.06 84 MET A CA 1
ATOM 646 C C . MET A 1 84 ? -6.914 9.142 2.914 1.00 89.06 84 MET A C 1
ATOM 648 O O . MET A 1 84 ? -7.469 9.490 3.956 1.00 89.06 84 MET A O 1
ATOM 652 N N . GLU A 1 85 ? -5.853 8.332 2.916 1.00 85.19 85 GLU A N 1
ATOM 653 C CA . GLU A 1 85 ? -5.233 7.841 4.147 1.00 85.19 85 GLU A CA 1
ATOM 654 C C . GLU A 1 85 ? -4.648 8.984 4.990 1.00 85.19 85 GLU A C 1
ATOM 656 O O . GLU A 1 85 ? -4.778 8.959 6.214 1.00 85.19 85 GLU A O 1
ATOM 661 N N . ALA A 1 86 ? -4.027 9.991 4.367 1.00 86.12 86 ALA A N 1
ATOM 662 C CA . ALA A 1 86 ? -3.527 11.174 5.067 1.00 86.12 86 ALA A CA 1
ATOM 663 C C . ALA A 1 86 ? -4.670 11.969 5.722 1.00 86.12 86 ALA A C 1
ATOM 665 O O . ALA A 1 86 ? -4.581 12.322 6.899 1.00 86.12 86 ALA A O 1
ATOM 666 N N . ASN A 1 87 ? -5.784 12.160 5.007 1.00 88.19 87 ASN A N 1
ATOM 667 C CA . ASN A 1 87 ? -6.981 12.805 5.555 1.00 88.19 87 ASN A CA 1
ATOM 668 C C . ASN A 1 87 ? -7.565 12.016 6.739 1.00 88.19 87 ASN A C 1
ATOM 670 O O . ASN A 1 87 ? -7.939 12.601 7.755 1.00 88.19 87 ASN A O 1
ATOM 674 N N . LEU A 1 88 ? -7.616 10.682 6.646 1.00 84.25 88 LEU A N 1
ATOM 675 C CA . LEU A 1 88 ? -8.053 9.831 7.758 1.00 84.25 88 LEU A CA 1
ATOM 676 C C . LEU A 1 88 ? -7.132 9.957 8.975 1.00 84.25 88 LEU A C 1
ATOM 678 O O . LEU A 1 88 ? -7.623 10.013 10.101 1.00 84.25 88 LEU A O 1
ATOM 682 N N . GLN A 1 89 ? -5.816 10.038 8.766 1.00 81.94 89 GLN A N 1
ATOM 683 C CA . GLN A 1 89 ? -4.850 10.246 9.849 1.00 81.94 89 GLN A CA 1
ATOM 684 C C . GLN A 1 89 ? -5.035 11.604 10.541 1.00 81.94 89 GLN A C 1
ATOM 686 O O . GLN A 1 89 ? -4.876 11.683 11.757 1.00 81.94 89 GLN A O 1
ATOM 691 N N . GLU A 1 90 ? -5.428 12.653 9.812 1.00 85.44 90 GLU A N 1
ATOM 692 C CA . GLU A 1 90 ? -5.762 13.956 10.404 1.00 85.44 90 GLU A CA 1
ATOM 693 C C . GLU A 1 90 ? -7.088 13.928 11.190 1.00 85.44 90 GLU A C 1
ATOM 695 O O . GLU A 1 90 ? -7.220 14.571 12.236 1.00 85.44 90 GLU A O 1
ATOM 700 N N . LEU A 1 91 ? -8.081 13.173 10.710 1.00 84.12 91 LEU A N 1
ATOM 701 C CA . LEU A 1 91 ? -9.402 13.070 11.340 1.00 84.12 91 LEU A CA 1
ATOM 702 C C . LEU A 1 91 ? -9.405 12.169 12.583 1.00 84.12 91 LEU A C 1
ATOM 704 O O . LEU A 1 91 ? -10.120 12.466 13.542 1.00 84.12 91 LEU A O 1
ATOM 708 N N . ALA A 1 92 ? -8.576 11.124 12.613 1.00 80.12 92 ALA A N 1
ATOM 709 C CA . ALA A 1 92 ? -8.475 10.177 13.724 1.00 80.12 92 ALA A CA 1
ATOM 710 C C . ALA A 1 92 ? -8.318 10.829 15.121 1.00 80.12 92 ALA A C 1
ATOM 712 O O . ALA A 1 92 ? -9.092 10.484 16.016 1.00 80.12 92 ALA A O 1
ATOM 713 N N . PRO A 1 93 ? -7.415 11.804 15.359 1.00 79.69 93 PRO A N 1
ATOM 714 C CA . PRO A 1 93 ? -7.296 12.455 16.668 1.00 79.69 93 PRO A CA 1
ATOM 715 C C . PRO A 1 93 ? -8.486 13.362 17.011 1.00 79.69 93 PRO A C 1
ATOM 717 O O . PRO A 1 93 ? -8.690 13.695 18.180 1.00 79.69 93 PRO A O 1
ATOM 720 N N . ARG A 1 94 ? -9.264 13.826 16.023 1.00 79.06 94 ARG A N 1
ATOM 721 C CA . ARG A 1 94 ? -10.519 14.554 16.288 1.00 79.06 94 ARG A CA 1
ATOM 722 C C . ARG A 1 94 ? -11.595 13.579 16.754 1.00 79.06 94 ARG A C 1
ATOM 724 O O . ARG A 1 94 ? -12.257 13.841 17.750 1.00 79.06 94 ARG A O 1
ATOM 731 N N . GLU A 1 95 ? -11.700 12.434 16.088 1.00 77.00 95 GLU A N 1
ATOM 732 C CA . GLU A 1 95 ? -12.642 11.376 16.449 1.00 77.00 95 GLU A CA 1
ATOM 733 C C . GLU A 1 95 ? -12.342 10.782 17.836 1.00 77.00 95 GLU A C 1
ATOM 735 O O . GLU A 1 95 ? -13.243 10.629 18.655 1.00 77.00 95 GLU A O 1
ATOM 740 N N . GLN A 1 96 ? -11.068 10.531 18.153 1.00 74.12 96 GLN A N 1
ATOM 741 C CA . GLN A 1 96 ? -10.661 10.034 19.473 1.00 74.12 96 GLN A CA 1
ATOM 742 C C . GLN A 1 96 ? -11.053 10.986 20.610 1.00 74.12 96 GLN A C 1
ATOM 744 O O . GLN A 1 96 ? -11.515 10.524 21.649 1.00 74.12 96 GLN A O 1
ATOM 749 N N . ARG A 1 97 ? -10.926 12.305 20.408 1.00 73.88 97 ARG A N 1
ATOM 750 C CA . ARG A 1 97 ? -11.352 13.314 21.395 1.00 73.88 97 ARG A CA 1
ATOM 751 C C . ARG A 1 97 ? -12.864 13.322 21.615 1.00 73.88 97 ARG A C 1
ATOM 753 O O . ARG A 1 97 ? -13.306 13.487 22.749 1.00 73.88 97 ARG A O 1
ATOM 760 N N . LEU A 1 98 ? -13.644 13.104 20.554 1.00 71.38 98 LEU A N 1
ATOM 761 C CA . LEU A 1 98 ? -15.099 12.962 20.651 1.00 71.38 98 LEU A CA 1
ATOM 762 C C . LEU A 1 98 ? -15.475 11.708 21.455 1.00 71.38 98 LEU A C 1
ATOM 764 O O . LEU A 1 98 ? -16.256 11.800 22.398 1.00 71.38 98 LEU A O 1
ATOM 768 N N . HIS A 1 99 ? -14.874 10.556 21.140 1.00 69.00 99 HIS A N 1
ATOM 769 C CA . HIS A 1 99 ? -15.147 9.289 21.839 1.00 69.00 99 HIS A CA 1
ATOM 770 C C . HIS A 1 99 ? -14.666 9.277 23.292 1.00 69.00 99 HIS A C 1
ATOM 772 O O . HIS A 1 99 ? -15.279 8.622 24.131 1.00 69.00 99 HIS A O 1
ATOM 778 N N . ALA A 1 100 ? -13.592 10.004 23.606 1.00 71.56 100 ALA A N 1
ATOM 779 C CA . ALA A 1 100 ? -13.100 10.168 24.971 1.00 71.56 100 ALA A CA 1
ATOM 780 C C . ALA A 1 100 ? -13.989 11.089 25.833 1.00 71.56 100 ALA A C 1
ATOM 782 O O . ALA A 1 100 ? -13.715 11.248 27.020 1.00 71.56 100 ALA A O 1
ATOM 783 N N . GLY A 1 101 ? -15.032 11.710 25.260 1.00 67.75 101 GLY A N 1
ATOM 784 C CA . GLY A 1 101 ? -15.859 12.696 25.964 1.00 67.75 101 GLY A CA 1
ATOM 785 C C . GLY A 1 101 ? -15.087 13.972 26.312 1.00 67.75 101 GLY A C 1
ATOM 786 O O . GLY A 1 101 ? -15.487 14.732 27.190 1.00 67.75 101 GLY A O 1
ATOM 787 N N . GLU A 1 102 ? -13.953 14.217 25.650 1.00 69.62 102 GLU A N 1
ATOM 788 C CA . GLU A 1 102 ? -13.100 15.366 25.942 1.00 69.62 102 GLU A CA 1
ATOM 789 C C . GLU A 1 102 ? -13.559 16.650 25.248 1.00 69.62 102 GLU A C 1
ATOM 791 O O . GLU A 1 102 ? -13.023 17.717 25.567 1.00 69.62 102 GLU A O 1
ATOM 796 N N . ASP A 1 103 ? -14.541 16.548 24.347 1.00 77.62 103 ASP A N 1
ATOM 797 C CA . ASP A 1 103 ? -15.149 17.678 23.650 1.00 77.62 103 ASP A CA 1
ATOM 798 C C . ASP A 1 103 ? -15.807 18.653 24.636 1.00 77.62 103 ASP A C 1
ATOM 800 O O . ASP A 1 103 ? -16.485 18.257 25.587 1.00 77.62 103 ASP A O 1
ATOM 804 N N . GLU A 1 104 ? -15.628 19.947 24.384 1.00 76.50 104 GLU A N 1
ATOM 805 C CA . GLU A 1 104 ? -16.214 21.028 25.176 1.00 76.50 104 GLU A CA 1
ATOM 806 C C . GLU A 1 104 ? -17.741 20.934 25.194 1.00 76.50 104 GLU A C 1
ATOM 808 O O . GLU A 1 104 ? -18.357 21.155 26.236 1.00 76.50 104 GLU A O 1
ATOM 813 N N . ASN A 1 105 ? -18.359 20.535 24.076 1.00 77.38 105 ASN A N 1
ATOM 814 C CA . ASN A 1 105 ? -19.811 20.357 24.001 1.00 77.38 105 ASN A CA 1
ATOM 815 C C . ASN A 1 105 ? -20.291 19.193 24.874 1.00 77.38 105 ASN A C 1
ATOM 817 O O . ASN A 1 105 ? -21.298 19.319 25.572 1.00 77.38 105 ASN A O 1
ATOM 821 N N . TYR A 1 106 ? -19.562 18.072 24.857 1.00 76.62 106 TYR A N 1
ATOM 822 C CA . TYR A 1 106 ? -19.880 16.901 25.672 1.00 76.62 106 TYR A CA 1
ATOM 823 C C . TYR A 1 106 ? -19.715 17.215 27.161 1.00 76.62 106 TYR A C 1
ATOM 825 O O . TYR A 1 106 ? -20.648 17.004 27.930 1.00 76.62 106 TYR A O 1
ATOM 833 N N . LYS A 1 107 ? -18.588 17.825 27.551 1.00 80.00 107 LYS A N 1
ATOM 834 C CA . LYS A 1 107 ? -18.344 18.289 28.927 1.00 80.00 107 LYS A CA 1
ATOM 835 C C . LYS A 1 107 ? -19.386 19.303 29.389 1.00 80.00 107 LYS A C 1
ATOM 837 O O . LYS A 1 107 ? -19.864 19.213 30.512 1.00 80.00 107 LYS A O 1
ATOM 842 N N . SER A 1 108 ? -19.786 20.241 28.531 1.00 81.50 108 SER A N 1
ATOM 843 C CA . SER A 1 108 ? -20.824 21.228 28.854 1.00 81.50 108 SER A CA 1
ATOM 844 C C . SER A 1 108 ? -22.189 20.573 29.084 1.00 81.50 108 SER A C 1
ATOM 846 O O . SER A 1 108 ? -22.886 20.910 30.046 1.00 81.50 108 SER A O 1
ATOM 848 N N . ALA A 1 109 ? -22.560 19.607 28.239 1.00 81.94 109 ALA A N 1
ATOM 849 C CA . ALA A 1 109 ? -23.787 18.835 28.401 1.00 81.94 109 ALA A CA 1
ATOM 850 C C . ALA A 1 109 ? -23.744 17.966 29.667 1.00 81.94 109 ALA A C 1
ATOM 852 O O . ALA A 1 109 ? -24.714 17.949 30.422 1.00 81.94 109 ALA A O 1
ATOM 853 N N . GLU A 1 110 ? -22.616 17.304 29.935 1.00 81.62 110 GLU A N 1
ATOM 854 C CA . GLU A 1 110 ? -22.387 16.515 31.146 1.00 81.62 110 GLU A CA 1
ATOM 855 C C . GLU A 1 110 ? -22.468 17.388 32.402 1.00 81.62 110 GLU A C 1
ATOM 857 O O . GLU A 1 110 ? -23.185 17.051 33.338 1.00 81.62 110 GLU A O 1
ATOM 862 N N . GLU A 1 111 ? -21.823 18.554 32.417 1.00 82.25 111 GLU A N 1
ATOM 863 C CA . GLU A 1 111 ? -21.907 19.508 33.523 1.00 82.25 111 GLU A CA 1
ATOM 864 C C . GLU A 1 111 ? -23.319 20.060 33.725 1.00 82.25 111 GLU A C 1
ATOM 866 O O . GLU A 1 111 ? -23.734 20.270 34.866 1.00 82.25 111 GLU A O 1
ATOM 871 N N . ALA A 1 112 ? -24.061 20.332 32.649 1.00 82.62 112 ALA A N 1
ATOM 872 C CA . ALA A 1 112 ? -25.454 20.761 32.736 1.00 82.62 112 ALA A CA 1
ATOM 873 C C . ALA A 1 112 ? -26.338 19.647 33.320 1.00 82.62 112 ALA A C 1
ATOM 875 O O . ALA A 1 112 ? -27.181 19.918 34.179 1.00 82.62 112 ALA A O 1
ATOM 876 N N . LEU A 1 113 ? -26.094 18.396 32.920 1.00 75.88 113 LEU A N 1
ATOM 877 C CA . LEU A 1 113 ? -26.774 17.220 33.457 1.00 75.88 113 LEU A CA 1
ATOM 878 C C . LEU A 1 113 ? -26.415 17.001 34.934 1.00 75.88 113 LEU A C 1
ATOM 880 O O . LEU A 1 113 ? -27.301 16.840 35.765 1.00 75.88 113 LEU A O 1
ATOM 884 N N . LEU A 1 114 ? -25.132 17.081 35.292 1.00 79.19 114 LEU A N 1
ATOM 885 C CA . LEU A 1 114 ? -24.639 16.976 36.666 1.00 79.19 114 LEU A CA 1
ATOM 886 C C . LEU A 1 114 ? -25.144 18.119 37.546 1.00 79.19 114 LEU A C 1
ATOM 888 O O . LEU A 1 114 ? -25.418 17.890 38.717 1.00 79.19 114 LEU A O 1
ATOM 892 N N . ARG A 1 115 ? -25.310 19.337 37.017 1.00 78.12 115 ARG A N 1
ATOM 893 C CA . ARG A 1 115 ? -25.974 20.441 37.732 1.00 78.12 115 ARG A CA 1
ATOM 894 C C . ARG A 1 115 ? -27.454 20.162 37.972 1.00 78.12 115 ARG A C 1
ATOM 896 O O . ARG A 1 115 ? -27.946 20.492 39.041 1.00 78.12 115 ARG A O 1
ATOM 903 N N . SER A 1 116 ? -28.138 19.538 37.016 1.00 71.00 116 SER A N 1
ATOM 904 C CA . SER A 1 116 ? -29.517 19.076 37.201 1.00 71.00 116 SER A CA 1
ATOM 905 C C . SER A 1 116 ? -29.625 17.886 38.165 1.00 71.00 116 SER A C 1
ATOM 907 O O . SER A 1 116 ? -30.687 17.695 38.748 1.00 71.00 116 SER A O 1
ATOM 909 N N . LEU A 1 117 ? -28.571 17.071 38.299 1.00 63.75 117 LEU A N 1
ATOM 910 C CA . LEU A 1 117 ? -28.568 15.825 39.077 1.00 63.75 117 LEU A CA 1
ATOM 911 C C . LEU A 1 117 ? -27.911 15.935 40.460 1.00 63.75 117 LEU A C 1
ATOM 913 O O . LEU A 1 117 ? -28.219 15.101 41.307 1.00 63.75 117 LEU A O 1
ATOM 917 N N . ARG A 1 118 ? -27.031 16.923 40.710 1.00 59.84 118 ARG A N 1
ATOM 918 C CA . ARG A 1 118 ? -26.487 17.268 42.039 1.00 59.84 118 ARG A CA 1
ATOM 919 C C . ARG A 1 118 ? -27.665 17.700 42.921 1.00 59.84 118 ARG A C 1
ATOM 921 O O . ARG A 1 118 ? -28.067 18.852 42.904 1.00 59.84 118 ARG A O 1
ATOM 928 N N . SER A 1 119 ? -28.403 16.792 43.549 1.00 53.94 119 SER A N 1
ATOM 929 C CA . SER A 1 119 ? -28.020 15.829 44.599 1.00 53.94 119 SER A CA 1
ATOM 930 C C . SER A 1 119 ? -27.880 16.443 45.992 1.00 53.94 119 SER A C 1
ATOM 932 O O . SER A 1 119 ? -27.339 15.792 46.882 1.00 53.94 119 SER A O 1
ATOM 934 N N . GLU A 1 120 ? -28.405 17.646 46.215 1.00 52.50 120 GLU A N 1
ATOM 935 C CA . GLU A 1 120 ? -28.996 17.956 47.523 1.00 52.50 120 GLU A CA 1
ATOM 936 C C . GLU A 1 120 ? -30.479 17.574 47.575 1.00 52.50 120 GLU A C 1
ATOM 938 O O . GLU A 1 120 ? -31.024 17.438 48.658 1.00 52.50 120 GLU A O 1
ATOM 943 N N . GLU A 1 121 ? -31.123 17.287 46.440 1.00 58.34 121 GLU A N 1
ATOM 944 C CA . GLU A 1 121 ? -32.530 16.878 46.420 1.00 58.34 121 GLU A CA 1
ATOM 945 C C . GLU A 1 121 ? -32.720 15.362 46.515 1.00 58.34 121 GLU A C 1
ATOM 947 O O . GLU A 1 121 ? -33.616 14.938 47.215 1.00 58.34 121 GLU A O 1
ATOM 952 N N . LEU A 1 122 ? -31.894 14.508 45.894 1.00 60.88 122 LEU A N 1
ATOM 953 C CA . LEU A 1 122 ? -32.236 13.078 45.752 1.00 60.88 122 LEU A CA 1
ATOM 954 C C . LEU A 1 122 ? -32.033 12.241 47.028 1.00 60.88 122 LEU A C 1
ATOM 956 O O . LEU A 1 122 ? -32.901 11.464 47.417 1.00 60.88 122 LEU A O 1
ATOM 960 N N . THR A 1 123 ? -30.893 12.398 47.706 1.00 64.00 123 THR A N 1
ATOM 961 C CA . THR A 1 123 ? -30.610 11.746 49.001 1.00 64.00 123 THR A CA 1
ATOM 962 C C . THR A 1 123 ? -31.451 12.337 50.132 1.00 64.00 123 THR A C 1
ATOM 964 O O . THR A 1 123 ? -31.759 11.642 51.105 1.00 64.00 123 THR A O 1
ATOM 967 N N . THR A 1 124 ? -31.851 13.599 49.996 1.00 65.19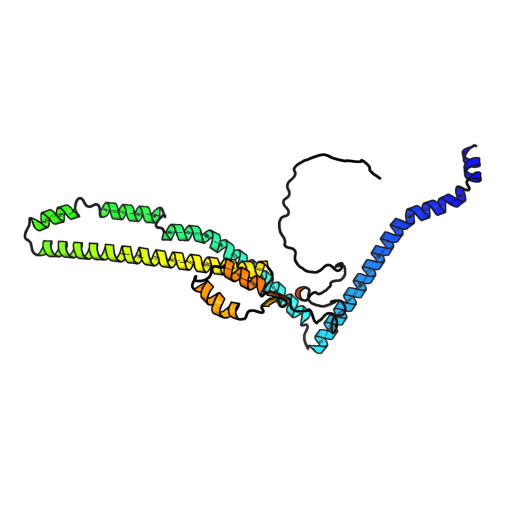 124 THR A N 1
ATOM 968 C CA . THR A 1 124 ? -32.720 14.318 50.936 1.00 65.19 124 THR A CA 1
ATOM 969 C C . THR A 1 124 ? -34.185 13.943 50.712 1.00 65.19 124 THR A C 1
ATOM 971 O O . THR A 1 124 ? -34.815 13.511 51.672 1.00 65.19 124 THR A O 1
ATOM 974 N N . LEU A 1 125 ? -34.672 13.889 49.461 1.00 63.19 125 LEU A N 1
ATOM 975 C CA . LEU A 1 125 ? -35.943 13.250 49.080 1.00 63.19 125 LEU A CA 1
ATOM 976 C C . LEU A 1 125 ? -35.986 11.815 49.587 1.00 63.19 125 LEU A C 1
ATOM 978 O O . LEU A 1 125 ? -37.011 11.373 50.079 1.00 63.19 125 LEU A O 1
ATOM 982 N N . TRP A 1 126 ? -34.888 11.064 49.482 1.00 62.91 126 TRP A N 1
ATOM 983 C CA . TRP A 1 126 ? -34.838 9.685 49.964 1.00 62.91 126 TRP A CA 1
ATOM 984 C C . TRP A 1 126 ? -35.024 9.592 51.487 1.00 62.91 126 TRP A C 1
ATOM 986 O O . TRP A 1 126 ? -35.702 8.686 51.973 1.00 62.91 126 TRP A O 1
ATOM 996 N N . LYS A 1 127 ? -34.466 10.539 52.254 1.00 70.00 127 LYS A N 1
ATOM 997 C CA . LYS A 1 127 ? -34.691 10.644 53.706 1.00 70.00 127 LYS A CA 1
ATOM 998 C C . LYS A 1 127 ? -36.111 11.124 54.038 1.00 70.00 127 LYS A C 1
ATOM 1000 O O . LYS A 1 127 ? -36.712 10.584 54.963 1.00 70.00 127 LYS A O 1
ATOM 1005 N N . GLU A 1 128 ? -36.653 12.079 53.286 1.00 67.31 128 GLU A N 1
ATOM 1006 C CA . GLU A 1 128 ? -37.986 12.671 53.491 1.00 67.31 128 GLU A CA 1
ATOM 1007 C C . GLU A 1 128 ? -39.130 11.731 53.074 1.00 67.31 128 GLU A C 1
ATOM 1009 O O . GLU A 1 128 ? -40.091 11.554 53.823 1.00 67.31 128 GLU A O 1
ATOM 1014 N N . ALA A 1 129 ? -38.993 11.029 51.948 1.00 64.31 129 ALA A N 1
ATOM 1015 C CA . ALA A 1 129 ? -39.901 9.972 51.493 1.00 64.31 129 ALA A CA 1
ATOM 1016 C C . ALA A 1 129 ? -39.930 8.793 52.471 1.00 64.31 129 ALA A C 1
ATOM 1018 O O . ALA A 1 129 ? -40.960 8.166 52.684 1.00 64.31 129 ALA A O 1
ATOM 1019 N N . ARG A 1 130 ? -38.798 8.491 53.115 1.00 64.31 130 ARG A N 1
ATOM 1020 C CA . ARG A 1 130 ? -38.726 7.449 54.147 1.00 64.31 130 ARG A CA 1
ATOM 1021 C C . ARG A 1 130 ? -39.309 7.909 55.489 1.00 64.31 130 ARG A C 1
ATOM 1023 O O . ARG A 1 130 ? -39.737 7.069 56.278 1.00 64.31 130 ARG A O 1
ATOM 1030 N N . ALA A 1 131 ? -39.332 9.217 55.746 1.00 68.75 131 ALA A N 1
ATOM 1031 C CA . ALA A 1 131 ? -39.992 9.817 56.904 1.00 68.75 131 ALA A CA 1
ATOM 1032 C C . ALA A 1 131 ? -41.519 9.952 56.719 1.00 68.75 131 ALA A C 1
ATOM 1034 O O . ALA A 1 131 ? -42.241 10.058 57.710 1.00 68.75 131 ALA A O 1
ATOM 1035 N N . THR A 1 132 ? -42.011 9.896 55.475 1.00 64.06 132 THR A N 1
ATOM 1036 C CA . THR A 1 132 ? -43.426 10.082 55.121 1.00 64.06 132 THR A CA 1
ATOM 1037 C C . THR A 1 132 ? -43.983 8.784 54.518 1.00 64.06 132 THR A C 1
ATOM 1039 O O . THR A 1 132 ? -43.737 8.505 53.349 1.00 64.06 132 THR A O 1
ATOM 1042 N N . PRO A 1 133 ? -44.710 7.936 55.273 1.00 62.16 133 PRO A N 1
ATOM 1043 C CA . PRO A 1 133 ? -45.155 6.628 54.786 1.00 62.16 133 PRO A CA 1
ATOM 1044 C C . PRO A 1 133 ? -46.326 6.762 53.795 1.00 62.16 133 PRO A C 1
ATOM 1046 O O . PRO A 1 133 ? -47.487 6.539 54.132 1.00 62.16 133 PRO A O 1
ATOM 1049 N N . SER A 1 134 ? -46.019 7.148 52.557 1.00 70.25 134 SER A N 1
ATOM 1050 C CA . SER A 1 134 ? -46.932 7.170 51.413 1.00 70.25 134 SER A CA 1
ATOM 1051 C C . SER A 1 134 ? -46.521 6.085 50.404 1.00 70.25 134 SER A C 1
ATOM 1053 O O . SER A 1 134 ? -45.369 6.049 49.968 1.00 70.25 134 SER A O 1
ATOM 1055 N N . PRO A 1 135 ? -47.447 5.224 49.938 1.00 71.69 135 PRO A N 1
ATOM 1056 C CA . PRO A 1 135 ? -47.154 4.203 48.926 1.00 71.69 135 PRO A CA 1
ATOM 1057 C C . PRO A 1 135 ? -46.668 4.757 47.575 1.00 71.69 135 PRO A C 1
ATOM 1059 O O . PRO A 1 135 ? -46.128 4.008 46.760 1.00 71.69 135 PRO A O 1
ATOM 1062 N N . GLN A 1 136 ? -46.918 6.038 47.287 1.00 71.38 136 GLN A N 1
ATOM 1063 C CA . GLN A 1 136 ? -46.481 6.692 46.048 1.00 71.38 136 GLN A CA 1
ATOM 1064 C C . GLN A 1 136 ? -44.990 7.042 46.106 1.00 71.38 136 GLN A C 1
ATOM 1066 O O . GLN A 1 136 ? -44.276 6.809 45.129 1.00 71.38 136 GLN A O 1
ATOM 1071 N N . ASP A 1 137 ? -44.505 7.480 47.266 1.00 69.56 137 ASP A N 1
ATOM 1072 C CA . ASP A 1 137 ? -43.114 7.893 47.458 1.00 69.56 137 ASP A CA 1
ATOM 1073 C C . ASP A 1 137 ? -42.173 6.682 47.457 1.00 69.56 137 ASP A C 1
ATOM 1075 O O . ASP A 1 137 ? -41.129 6.701 46.805 1.00 69.56 137 ASP A O 1
ATOM 1079 N N . GLU A 1 138 ? -42.592 5.557 48.051 1.00 71.69 138 GLU A N 1
ATOM 1080 C CA . GLU A 1 138 ? -41.857 4.289 47.947 1.00 71.69 138 GLU A CA 1
ATOM 1081 C C . GLU A 1 138 ? -41.679 3.816 46.494 1.00 71.69 138 GLU A C 1
ATOM 1083 O O . GLU A 1 138 ? -40.641 3.249 46.144 1.00 71.69 138 GLU A O 1
ATOM 1088 N N . ARG A 1 139 ? -42.683 4.031 45.631 1.00 79.25 139 ARG A N 1
ATOM 1089 C CA . ARG A 1 139 ? -42.601 3.668 44.205 1.00 79.25 139 ARG A CA 1
ATOM 1090 C C . ARG A 1 139 ? -41.618 4.561 43.456 1.00 79.25 139 ARG A C 1
ATOM 1092 O O . ARG A 1 139 ? -40.879 4.055 42.614 1.00 79.25 139 ARG A O 1
ATOM 1099 N N . ILE A 1 140 ? -41.598 5.858 43.761 1.00 78.19 140 ILE A N 1
ATOM 1100 C CA . ILE A 1 140 ? -40.650 6.814 43.175 1.00 78.19 140 ILE A CA 1
ATOM 1101 C C . ILE A 1 140 ? -39.222 6.457 43.600 1.00 78.19 140 ILE A C 1
ATOM 1103 O O . ILE A 1 140 ? -38.342 6.368 42.748 1.00 78.19 140 ILE A O 1
ATOM 1107 N N . VAL A 1 141 ? -39.007 6.154 44.883 1.00 76.31 141 VAL A N 1
ATOM 1108 C CA . VAL A 1 141 ? -37.700 5.735 45.406 1.00 76.31 141 VAL A CA 1
ATOM 1109 C C . VAL A 1 141 ? -37.208 4.447 44.746 1.00 76.31 141 VAL A C 1
ATOM 1111 O O . VAL A 1 141 ? -36.059 4.398 44.312 1.00 76.31 141 VAL A O 1
ATOM 1114 N N . ARG A 1 142 ? -38.058 3.419 44.610 1.00 79.81 142 ARG A N 1
ATOM 1115 C CA . ARG A 1 142 ? -37.674 2.189 43.890 1.00 79.81 142 ARG A CA 1
ATOM 1116 C C . ARG A 1 142 ? -37.316 2.478 42.436 1.00 79.81 142 ARG A C 1
ATOM 1118 O O . ARG A 1 142 ? -36.296 1.999 41.961 1.00 79.81 142 ARG A O 1
ATOM 1125 N N . ARG A 1 143 ? -38.096 3.322 41.753 1.00 81.12 143 ARG A N 1
ATOM 1126 C CA . ARG A 1 143 ? -37.806 3.721 40.371 1.00 81.12 143 ARG A CA 1
ATOM 1127 C C . ARG A 1 143 ? -36.468 4.456 40.250 1.00 81.12 143 ARG A C 1
ATOM 1129 O O . ARG A 1 143 ? -35.758 4.227 39.280 1.00 81.12 143 ARG A O 1
ATOM 1136 N N . LEU A 1 144 ? -36.116 5.310 41.213 1.00 80.50 144 LEU A N 1
ATOM 1137 C CA . LEU A 1 144 ? -34.807 5.972 41.256 1.00 80.50 144 LEU A CA 1
ATOM 1138 C C . LEU A 1 144 ? -33.669 4.967 41.472 1.00 80.50 144 LEU A C 1
ATOM 1140 O O . LEU A 1 144 ? -32.672 5.037 40.765 1.00 80.50 144 LEU A O 1
ATOM 1144 N N . GLN A 1 145 ? -33.837 3.992 42.370 1.00 79.50 145 GLN A N 1
ATOM 1145 C CA . GLN A 1 145 ? -32.851 2.920 42.567 1.00 79.50 145 GLN A CA 1
ATOM 1146 C C . GLN A 1 145 ? -32.664 2.063 41.306 1.00 79.50 145 GLN A C 1
ATOM 1148 O O . GLN A 1 145 ? -31.534 1.739 40.941 1.00 79.50 145 GLN A O 1
ATOM 1153 N N . ASP A 1 146 ? -33.756 1.732 40.613 1.00 84.94 146 ASP A N 1
ATOM 1154 C CA . ASP A 1 146 ? -33.709 1.000 39.345 1.00 84.94 146 ASP A CA 1
ATOM 1155 C C . ASP A 1 146 ? -33.008 1.814 38.244 1.00 84.94 146 ASP A C 1
ATOM 1157 O O . ASP A 1 146 ? -32.256 1.255 37.438 1.00 84.94 146 ASP A O 1
ATOM 1161 N N . LEU A 1 147 ? -33.225 3.136 38.215 1.00 81.94 147 LEU A N 1
ATOM 1162 C CA . LEU A 1 147 ? -32.547 4.053 37.299 1.00 81.94 147 LEU A CA 1
ATOM 1163 C C . LEU A 1 147 ? -31.049 4.150 37.600 1.00 81.94 147 LEU A C 1
ATOM 1165 O O . LEU A 1 147 ? -30.266 3.988 36.670 1.00 81.94 147 LEU A O 1
ATOM 1169 N N . ASP A 1 148 ? -30.640 4.315 38.860 1.00 80.94 148 ASP A N 1
ATOM 1170 C CA . ASP A 1 148 ? -29.223 4.321 39.261 1.00 80.94 148 ASP A CA 1
ATOM 1171 C C . ASP A 1 148 ? -28.529 3.009 38.876 1.00 80.94 148 ASP A C 1
ATOM 1173 O O . ASP A 1 148 ? -27.457 3.012 38.265 1.00 80.94 148 ASP A O 1
ATOM 1177 N N . ALA A 1 149 ? -29.171 1.868 39.145 1.00 83.81 149 ALA A N 1
ATOM 1178 C CA . ALA A 1 149 ? -28.660 0.565 38.729 1.00 83.81 149 ALA A CA 1
ATOM 1179 C C . ALA A 1 149 ? -28.575 0.439 37.196 1.00 83.81 149 ALA A C 1
ATOM 1181 O O . ALA A 1 149 ? -27.649 -0.175 36.663 1.00 83.81 149 ALA A O 1
ATOM 1182 N N . SER A 1 150 ? -29.526 1.020 36.457 1.00 84.38 150 SER A N 1
ATOM 1183 C CA . SER A 1 150 ? -29.480 1.072 34.994 1.00 84.38 150 SER A CA 1
ATOM 1184 C C . SER A 1 150 ? -28.356 1.967 34.474 1.00 84.38 150 SER A C 1
ATOM 1186 O O . SER A 1 150 ? -27.703 1.591 33.503 1.00 84.38 150 SER A O 1
ATOM 1188 N N . ILE A 1 151 ? -28.123 3.124 35.095 1.00 83.81 151 ILE A N 1
ATOM 1189 C CA . ILE A 1 151 ? -27.048 4.054 34.735 1.00 83.81 151 ILE A CA 1
ATOM 1190 C C . ILE A 1 151 ? -25.693 3.384 34.961 1.00 83.81 151 ILE A C 1
ATOM 1192 O O . ILE A 1 151 ? -24.867 3.373 34.053 1.00 83.81 151 ILE A O 1
ATOM 1196 N N . ALA A 1 152 ? -25.493 2.746 36.118 1.00 83.44 152 ALA A N 1
ATOM 1197 C CA . ALA A 1 152 ? -24.255 2.036 36.430 1.00 83.44 152 ALA A CA 1
ATOM 1198 C C . ALA A 1 152 ? -23.951 0.916 35.418 1.00 83.44 152 ALA A C 1
ATOM 1200 O O . ALA A 1 152 ? -22.818 0.799 34.953 1.00 83.44 152 ALA A O 1
ATOM 1201 N N . ARG A 1 153 ? -24.964 0.130 35.018 1.00 89.12 153 ARG A N 1
ATOM 1202 C CA . ARG A 1 153 ? -24.810 -0.897 33.970 1.00 89.12 153 ARG A CA 1
ATOM 1203 C C . ARG A 1 153 ? -24.442 -0.291 32.617 1.00 89.12 153 ARG A C 1
ATOM 1205 O O . ARG A 1 153 ? -23.498 -0.752 31.987 1.00 89.12 153 ARG A O 1
ATOM 1212 N N . LYS A 1 154 ? -25.139 0.767 32.194 1.00 86.81 154 LYS A N 1
ATOM 1213 C CA . LYS A 1 154 ? -24.849 1.442 30.921 1.00 86.81 154 LYS A CA 1
ATOM 1214 C C . LYS A 1 154 ? -23.463 2.074 30.890 1.00 86.81 154 LYS A C 1
ATOM 1216 O O . LYS A 1 154 ? -22.808 2.023 29.860 1.00 86.81 154 LYS A O 1
ATOM 1221 N N . ALA A 1 155 ? -22.998 2.630 32.006 1.00 83.44 155 ALA A N 1
ATOM 1222 C CA . ALA A 1 155 ? -21.642 3.160 32.104 1.00 83.44 155 ALA A CA 1
ATOM 1223 C C . ALA A 1 155 ? -20.587 2.059 31.891 1.00 83.44 155 ALA A C 1
ATOM 1225 O O . ALA A 1 155 ? -19.626 2.270 31.157 1.00 83.44 155 ALA A O 1
ATOM 1226 N N . GLN A 1 156 ? -20.796 0.868 32.465 1.00 89.44 156 GLN A N 1
ATOM 1227 C CA . GLN A 1 156 ? -19.911 -0.284 32.251 1.00 89.44 156 GLN A CA 1
ATOM 1228 C C . GLN A 1 156 ? -19.942 -0.798 30.802 1.00 89.44 156 GLN A C 1
ATOM 1230 O O . GLN A 1 156 ? -18.887 -1.141 30.269 1.00 89.44 156 GLN A O 1
ATOM 1235 N N . GLU A 1 157 ? -21.121 -0.836 30.169 1.00 90.75 157 GLU A N 1
ATOM 1236 C CA . GLU A 1 157 ? -21.278 -1.174 28.743 1.00 90.75 157 GLU A CA 1
ATOM 1237 C C . GLU A 1 157 ? -20.501 -0.189 27.858 1.00 90.75 157 GLU A C 1
ATOM 1239 O O . GLU A 1 157 ? -19.670 -0.614 27.063 1.00 90.75 157 GLU A O 1
ATOM 1244 N N . ILE A 1 158 ? -20.679 1.121 28.069 1.00 85.94 158 ILE A N 1
ATOM 1245 C CA . ILE A 1 158 ? -19.968 2.169 27.318 1.00 85.94 158 ILE A CA 1
ATOM 1246 C C . ILE A 1 158 ? -18.453 2.024 27.472 1.00 85.94 158 ILE A C 1
ATOM 1248 O O . ILE A 1 158 ? -17.718 2.128 26.492 1.00 85.94 158 ILE A O 1
ATOM 1252 N N . GLU A 1 159 ? -17.961 1.771 28.685 1.00 85.25 159 GLU A N 1
ATOM 1253 C CA . GLU A 1 159 ? -16.526 1.606 28.912 1.00 85.25 159 GLU A CA 1
ATOM 1254 C C . GLU A 1 159 ? -15.970 0.357 28.201 1.00 85.25 159 GLU A C 1
ATOM 1256 O O . GLU A 1 159 ? -14.843 0.375 27.696 1.00 85.25 159 GLU A O 1
ATOM 1261 N N . ALA A 1 160 ? -16.752 -0.727 28.135 1.00 89.69 160 ALA A N 1
ATOM 1262 C CA . ALA A 1 160 ? -16.401 -1.924 27.378 1.00 89.69 160 ALA A CA 1
ATOM 1263 C C . ALA A 1 160 ? -16.382 -1.666 25.869 1.00 89.69 160 ALA A C 1
ATOM 1265 O O . ALA A 1 160 ? -15.365 -1.941 25.231 1.00 89.69 160 ALA A O 1
ATOM 1266 N N . ASP A 1 161 ? -17.425 -1.036 25.334 1.00 86.88 161 ASP A N 1
ATOM 1267 C CA . ASP A 1 161 ? -17.515 -0.672 23.920 1.00 86.88 161 ASP A CA 1
ATOM 1268 C C . ASP A 1 161 ? -16.364 0.259 23.512 1.00 86.88 161 ASP A C 1
ATOM 1270 O O . ASP A 1 161 ? -15.726 0.065 22.479 1.00 86.88 161 ASP A O 1
ATOM 1274 N N . GLN A 1 162 ? -16.018 1.240 24.351 1.00 83.44 162 GLN A N 1
ATOM 1275 C CA . GLN A 1 162 ? -14.872 2.121 24.115 1.00 83.44 162 GLN A CA 1
ATOM 1276 C C . GLN A 1 162 ? -13.538 1.364 24.104 1.00 83.44 162 GLN A C 1
ATOM 1278 O O . GLN A 1 162 ? -12.650 1.698 23.315 1.00 83.44 162 GLN A O 1
ATOM 1283 N N . ARG A 1 163 ? -13.359 0.360 24.975 1.00 87.44 163 ARG A N 1
ATOM 1284 C CA . ARG A 1 163 ? -12.162 -0.499 24.961 1.00 87.44 163 ARG A CA 1
ATOM 1285 C C . ARG A 1 163 ? -12.083 -1.306 23.663 1.00 87.44 163 ARG A C 1
ATOM 1287 O O . ARG A 1 163 ? -11.014 -1.342 23.053 1.00 87.44 163 ARG A O 1
ATOM 1294 N N . ASP A 1 164 ? -13.199 -1.868 23.214 1.00 88.50 164 ASP A N 1
ATOM 1295 C CA . ASP A 1 164 ? -13.267 -2.646 21.975 1.00 88.50 164 ASP A CA 1
ATOM 1296 C C . ASP A 1 164 ? -13.022 -1.774 20.736 1.00 88.50 164 ASP A C 1
ATOM 1298 O O . ASP A 1 164 ? -12.235 -2.145 19.861 1.00 88.50 164 ASP A O 1
ATOM 1302 N N . LEU A 1 165 ? -13.612 -0.575 20.688 1.00 84.31 165 LEU A N 1
ATOM 1303 C CA . LEU A 1 165 ? -13.389 0.401 19.620 1.00 84.31 165 LEU A CA 1
ATOM 1304 C C . LEU A 1 165 ? -11.922 0.832 19.530 1.00 84.31 165 LEU A C 1
ATOM 1306 O O . LEU A 1 165 ? -11.377 0.888 18.426 1.00 84.31 165 LEU A O 1
ATOM 1310 N N . ARG A 1 166 ? -11.257 1.084 20.668 1.00 83.31 166 ARG A N 1
ATOM 1311 C CA . ARG A 1 166 ? -9.813 1.381 20.691 1.00 83.31 166 ARG A CA 1
ATOM 1312 C C . ARG A 1 166 ? -9.000 0.222 20.117 1.00 83.31 166 ARG A C 1
ATOM 1314 O O . ARG A 1 166 ? -8.174 0.446 19.236 1.00 83.31 166 ARG A O 1
ATOM 1321 N N . GLY A 1 167 ? -9.292 -1.013 20.528 1.00 87.50 167 GLY A N 1
ATOM 1322 C CA . GLY A 1 167 ? -8.613 -2.197 19.998 1.00 87.50 167 GLY A CA 1
ATOM 1323 C C . GLY A 1 167 ? -8.835 -2.408 18.493 1.00 87.50 167 GLY A C 1
ATOM 1324 O O . GLY A 1 167 ? -7.908 -2.778 17.773 1.00 87.50 167 GLY A O 1
ATOM 1325 N N . LEU A 1 168 ? -10.042 -2.148 17.982 1.00 87.31 168 LEU A N 1
ATOM 1326 C CA . LEU A 1 168 ? -10.336 -2.209 16.545 1.00 87.31 168 LEU A CA 1
ATOM 1327 C C . LEU A 1 168 ? -9.606 -1.115 15.756 1.00 87.31 168 LEU A C 1
ATOM 1329 O O . LEU A 1 168 ? -9.072 -1.399 14.682 1.00 87.31 168 LEU A O 1
ATOM 1333 N N . ALA A 1 169 ? -9.554 0.109 16.288 1.00 83.81 169 ALA A N 1
ATOM 1334 C CA . ALA A 1 169 ? -8.829 1.217 15.673 1.00 83.81 169 ALA A CA 1
ATOM 1335 C C . ALA A 1 169 ? -7.326 0.916 15.571 1.00 83.81 169 ALA A C 1
ATOM 1337 O O . ALA A 1 169 ? -6.743 1.078 14.500 1.00 83.81 169 ALA A O 1
ATOM 1338 N N . GLU A 1 170 ? -6.718 0.383 16.633 1.00 85.75 170 GLU A N 1
ATOM 1339 C CA . GLU A 1 170 ? -5.311 -0.034 16.634 1.00 85.75 170 GLU A CA 1
ATOM 1340 C C . GLU A 1 170 ? -5.030 -1.118 15.580 1.00 85.75 170 GLU A C 1
ATOM 1342 O O . GLU A 1 170 ? -4.079 -1.002 14.805 1.00 85.75 170 GLU A O 1
ATOM 1347 N N . ARG A 1 171 ? -5.887 -2.145 15.482 1.00 89.81 171 ARG A N 1
ATOM 1348 C CA . ARG A 1 171 ? -5.751 -3.214 14.471 1.00 89.81 171 ARG A CA 1
ATOM 1349 C C . ARG A 1 171 ? -5.875 -2.682 13.046 1.00 89.81 171 ARG A C 1
ATOM 1351 O O . ARG A 1 171 ? -5.098 -3.071 12.173 1.00 89.81 171 ARG A O 1
ATOM 1358 N N . ARG A 1 172 ? -6.835 -1.784 12.801 1.00 88.00 172 ARG A N 1
ATOM 1359 C CA . ARG A 1 172 ? -6.998 -1.103 11.508 1.00 88.00 172 ARG A CA 1
ATOM 1360 C C . ARG A 1 172 ? -5.734 -0.327 11.146 1.00 88.00 172 ARG A C 1
ATOM 1362 O O . ARG A 1 172 ? -5.276 -0.412 10.008 1.00 88.00 172 ARG A O 1
ATOM 1369 N N . ASP A 1 173 ? -5.168 0.403 12.099 1.00 86.25 173 ASP A N 1
ATOM 1370 C CA . ASP A 1 173 ? -3.984 1.224 11.865 1.00 86.25 173 ASP A CA 1
ATOM 1371 C C . ASP A 1 173 ? -2.744 0.362 11.586 1.00 86.25 173 ASP A C 1
ATOM 1373 O O . ASP A 1 173 ? -1.958 0.693 10.699 1.00 86.25 173 ASP A O 1
ATOM 1377 N N . GLU A 1 174 ? -2.582 -0.778 12.265 1.00 91.00 174 GLU A N 1
ATOM 1378 C CA . GLU A 1 174 ? -1.522 -1.749 11.961 1.00 91.00 174 GLU A CA 1
ATOM 1379 C C . GLU A 1 174 ? -1.654 -2.335 10.547 1.00 91.00 174 GLU A C 1
ATOM 1381 O O . GLU A 1 174 ? -0.674 -2.366 9.796 1.00 91.00 174 GLU A O 1
ATOM 1386 N N . LEU A 1 175 ? -2.865 -2.725 10.135 1.00 91.94 175 LEU A N 1
ATOM 1387 C CA . LEU A 1 175 ? -3.128 -3.193 8.769 1.00 91.94 175 LEU A CA 1
ATOM 1388 C C . LEU A 1 175 ? -2.811 -2.111 7.728 1.00 91.94 175 LEU A C 1
ATOM 1390 O O . LEU A 1 175 ? -2.142 -2.391 6.731 1.00 91.94 175 LEU A O 1
ATOM 1394 N N . ALA A 1 176 ? -3.235 -0.869 7.974 1.00 88.81 176 ALA A N 1
ATOM 1395 C CA . ALA A 1 176 ? -2.967 0.258 7.086 1.00 88.81 176 ALA A CA 1
ATOM 1396 C C . ALA A 1 176 ? -1.461 0.547 6.965 1.00 88.81 176 ALA A C 1
ATOM 1398 O O . ALA A 1 176 ? -0.954 0.746 5.858 1.00 88.81 176 ALA A O 1
ATOM 1399 N N . LYS A 1 177 ? -0.711 0.503 8.077 1.00 90.25 177 LYS A N 1
ATOM 1400 C CA . LYS A 1 177 ? 0.756 0.652 8.070 1.00 90.25 177 LYS A CA 1
ATOM 1401 C C . LYS A 1 177 ? 1.429 -0.427 7.226 1.00 90.25 177 LYS A C 1
ATOM 1403 O O . LYS A 1 177 ? 2.314 -0.108 6.430 1.00 90.25 177 LYS A O 1
ATOM 1408 N N . VAL A 1 178 ? 1.023 -1.688 7.383 1.00 93.12 178 VAL A N 1
ATOM 1409 C CA . VAL A 1 178 ? 1.555 -2.801 6.585 1.00 93.12 178 VAL A CA 1
ATOM 1410 C C . VAL A 1 178 ? 1.236 -2.594 5.106 1.00 93.12 178 VAL A C 1
ATOM 1412 O O . VAL A 1 178 ? 2.152 -2.635 4.287 1.00 93.12 178 VAL A O 1
ATOM 1415 N N . ALA A 1 179 ? -0.018 -2.295 4.757 1.00 89.75 179 ALA A N 1
ATOM 1416 C CA . ALA A 1 179 ? -0.430 -2.051 3.375 1.00 89.75 179 ALA A CA 1
ATOM 1417 C C . ALA A 1 179 ? 0.375 -0.912 2.724 1.00 89.75 179 ALA A C 1
ATOM 1419 O O . ALA A 1 179 ? 0.908 -1.070 1.623 1.00 89.75 179 ALA A O 1
ATOM 1420 N N . ARG A 1 180 ? 0.558 0.206 3.439 1.00 88.12 180 ARG A N 1
ATOM 1421 C CA . ARG A 1 180 ? 1.395 1.328 2.989 1.00 88.12 180 ARG A CA 1
ATOM 1422 C C . ARG A 1 180 ? 2.844 0.905 2.764 1.00 88.12 180 ARG A C 1
ATOM 1424 O O . ARG A 1 180 ? 3.472 1.341 1.804 1.00 88.12 180 ARG A O 1
ATOM 1431 N N . ARG A 1 181 ? 3.385 0.040 3.623 1.00 91.19 181 ARG A N 1
ATOM 1432 C CA . ARG A 1 181 ? 4.760 -0.457 3.500 1.00 91.19 181 ARG A CA 1
ATOM 1433 C C . ARG A 1 181 ? 4.946 -1.403 2.311 1.00 91.19 181 ARG A C 1
ATOM 1435 O O . ARG A 1 181 ? 5.995 -1.363 1.676 1.00 91.19 181 ARG A O 1
ATOM 1442 N N . PHE A 1 182 ? 3.932 -2.200 1.971 1.00 91.12 182 PHE A N 1
ATOM 1443 C CA . PHE A 1 182 ? 3.931 -3.008 0.746 1.00 91.12 182 PHE A CA 1
ATOM 1444 C C . PHE A 1 182 ? 4.002 -2.125 -0.506 1.00 91.12 182 PHE A C 1
ATOM 1446 O O . PHE A 1 182 ? 4.856 -2.364 -1.361 1.00 91.12 182 PHE A O 1
ATOM 1453 N N . ARG A 1 183 ? 3.179 -1.070 -0.574 1.00 87.25 183 ARG A N 1
ATOM 1454 C CA . ARG A 1 183 ? 3.196 -0.114 -1.696 1.00 87.25 183 ARG A CA 1
ATOM 1455 C C . ARG A 1 183 ? 4.510 0.661 -1.776 1.00 87.25 183 ARG A C 1
ATOM 1457 O O . ARG A 1 183 ? 5.148 0.691 -2.823 1.00 87.25 183 ARG A O 1
ATOM 1464 N N . SER A 1 184 ? 4.994 1.204 -0.656 1.00 86.88 184 SER A N 1
ATOM 1465 C CA . SER A 1 184 ? 6.240 1.989 -0.644 1.00 86.88 184 SER A CA 1
ATOM 1466 C C . SER A 1 184 ? 7.479 1.171 -1.017 1.00 86.88 184 SER A C 1
ATOM 1468 O O . SER A 1 184 ? 8.454 1.713 -1.537 1.00 86.88 184 SER A O 1
ATOM 1470 N N . LYS A 1 185 ? 7.455 -0.147 -0.785 1.00 89.12 185 LYS A N 1
ATOM 1471 C CA . LYS A 1 185 ? 8.513 -1.070 -1.212 1.00 89.12 185 LYS A CA 1
ATOM 1472 C C . LYS A 1 185 ? 8.298 -1.668 -2.601 1.00 89.12 185 LYS A C 1
ATOM 1474 O O . LYS A 1 185 ? 9.151 -2.453 -3.025 1.00 89.12 185 LYS A O 1
ATOM 1479 N N . ARG A 1 186 ? 7.225 -1.294 -3.307 1.00 84.88 186 ARG A N 1
ATOM 1480 C CA . ARG A 1 186 ? 6.866 -1.821 -4.632 1.00 84.88 186 ARG A CA 1
ATOM 1481 C C . ARG A 1 186 ? 6.768 -3.350 -4.601 1.00 84.88 186 ARG A C 1
ATOM 1483 O O . ARG A 1 186 ? 7.427 -4.052 -5.361 1.00 84.88 186 ARG A O 1
ATOM 1490 N N . TYR A 1 187 ? 6.073 -3.885 -3.596 1.00 88.62 187 TYR A N 1
ATOM 1491 C CA . TYR A 1 187 ? 5.831 -5.331 -3.455 1.00 88.62 187 TYR A CA 1
ATOM 1492 C C . TYR A 1 187 ? 4.564 -5.786 -4.190 1.00 88.62 187 TYR A C 1
ATOM 1494 O O . TYR A 1 187 ? 4.322 -6.983 -4.307 1.00 88.62 187 TYR A O 1
ATOM 1502 N N . ASP A 1 188 ? 3.789 -4.825 -4.672 1.00 81.81 188 ASP A N 1
ATOM 1503 C CA . ASP A 1 188 ? 2.615 -4.915 -5.536 1.00 81.81 188 ASP A CA 1
ATOM 1504 C C . ASP A 1 188 ? 2.965 -5.042 -7.029 1.00 81.81 188 ASP A C 1
ATOM 1506 O O . ASP A 1 188 ? 2.084 -5.252 -7.859 1.00 81.81 188 ASP A O 1
ATOM 1510 N N . THR A 1 189 ? 4.247 -4.948 -7.389 1.00 82.06 189 THR A N 1
ATOM 1511 C CA . THR A 1 189 ? 4.699 -5.119 -8.769 1.00 82.06 189 THR A CA 1
ATOM 1512 C C . THR A 1 189 ? 4.653 -6.581 -9.205 1.00 82.06 189 THR A C 1
ATOM 1514 O O . THR A 1 189 ? 4.854 -7.509 -8.419 1.00 82.06 189 THR A O 1
ATOM 1517 N N . TRP A 1 190 ? 4.453 -6.792 -10.507 1.00 79.00 190 TRP A N 1
ATOM 1518 C CA . TRP A 1 190 ? 4.350 -8.120 -11.125 1.00 79.00 190 TRP A CA 1
ATOM 1519 C C . TRP A 1 190 ? 5.585 -9.013 -10.896 1.00 79.00 190 TRP A C 1
ATOM 1521 O O . TRP A 1 190 ? 5.486 -10.244 -10.961 1.00 79.00 190 TRP A O 1
ATOM 1531 N N . ASP A 1 191 ? 6.751 -8.402 -10.665 1.00 82.94 191 ASP A N 1
ATOM 1532 C CA . ASP A 1 191 ? 8.022 -9.082 -10.439 1.00 82.94 191 ASP A CA 1
ATOM 1533 C C . ASP A 1 191 ? 8.236 -9.458 -8.968 1.00 82.94 191 ASP A C 1
ATOM 1535 O O . ASP A 1 191 ? 9.202 -10.150 -8.654 1.00 82.94 191 ASP A O 1
ATOM 1539 N N . SER A 1 192 ? 7.357 -9.040 -8.058 1.00 88.69 192 SER A N 1
ATOM 1540 C CA . SER A 1 192 ? 7.407 -9.407 -6.648 1.00 88.69 192 SER A CA 1
ATOM 1541 C C . SER A 1 192 ? 6.616 -10.693 -6.405 1.00 88.69 192 SER A C 1
ATOM 1543 O O . SER A 1 192 ? 5.471 -10.848 -6.815 1.00 88.69 192 SER A O 1
ATOM 1545 N N . THR A 1 193 ? 7.245 -11.645 -5.727 1.00 89.38 193 THR A N 1
ATOM 1546 C CA . THR A 1 193 ? 6.651 -12.930 -5.334 1.00 89.38 193 THR A CA 1
ATOM 1547 C C . THR A 1 193 ? 7.000 -13.239 -3.894 1.00 89.38 193 THR A C 1
ATOM 1549 O O . THR A 1 193 ? 7.986 -12.716 -3.377 1.00 89.38 193 THR A O 1
ATOM 1552 N N . PHE A 1 194 ? 6.216 -14.101 -3.260 1.00 91.44 194 PHE A N 1
ATOM 1553 C CA . PHE A 1 194 ? 6.459 -14.557 -1.901 1.00 91.44 194 PHE A CA 1
ATOM 1554 C C . PHE A 1 194 ? 6.453 -16.081 -1.890 1.00 91.44 194 PHE A C 1
ATOM 1556 O O . PHE A 1 194 ? 5.530 -16.684 -2.426 1.00 91.44 194 PHE A O 1
ATOM 1563 N N . ASP A 1 195 ? 7.486 -16.679 -1.299 1.00 89.88 195 ASP A N 1
ATOM 1564 C CA . ASP A 1 195 ? 7.607 -18.140 -1.180 1.00 89.88 195 ASP A CA 1
ATOM 1565 C C . ASP A 1 195 ? 6.750 -18.710 -0.027 1.00 89.88 195 ASP A C 1
ATOM 1567 O O . ASP A 1 195 ? 6.660 -19.923 0.138 1.00 89.88 195 ASP A O 1
ATOM 1571 N N . ASP A 1 196 ? 6.170 -17.844 0.811 1.00 89.25 196 ASP A N 1
ATOM 1572 C CA . ASP A 1 196 ? 5.421 -18.220 2.012 1.00 89.25 196 ASP A CA 1
ATOM 1573 C C . ASP A 1 196 ? 3.911 -18.024 1.814 1.00 89.25 196 ASP A C 1
ATOM 1575 O O . ASP A 1 196 ? 3.378 -16.924 1.983 1.00 89.25 196 ASP A O 1
ATOM 1579 N N . ASP A 1 197 ? 3.215 -19.119 1.508 1.00 87.69 197 ASP A N 1
ATOM 1580 C CA . ASP A 1 197 ? 1.758 -19.151 1.324 1.00 87.69 197 ASP A CA 1
ATOM 1581 C C . ASP A 1 197 ? 0.979 -18.795 2.606 1.00 87.69 197 ASP A C 1
ATOM 1583 O O . ASP A 1 197 ? -0.202 -18.438 2.556 1.00 87.69 197 ASP A O 1
ATOM 1587 N N . SER A 1 198 ? 1.619 -18.863 3.782 1.00 89.69 198 SER A N 1
ATOM 1588 C CA . SER A 1 198 ? 0.963 -18.537 5.052 1.00 89.69 198 SER A CA 1
ATOM 1589 C C . SER A 1 198 ? 0.720 -17.036 5.235 1.00 89.69 198 SER A C 1
ATOM 1591 O O . SER A 1 198 ? -0.130 -16.662 6.050 1.00 89.69 198 SER A O 1
ATOM 1593 N N . LEU A 1 199 ? 1.392 -16.180 4.449 1.00 88.56 199 LEU A N 1
ATOM 1594 C CA . LEU A 1 199 ? 1.249 -14.724 4.505 1.00 88.56 199 LEU A CA 1
ATOM 1595 C C . LEU A 1 199 ? -0.182 -14.267 4.253 1.00 88.56 199 LEU A C 1
ATOM 1597 O O . LEU A 1 199 ? -0.731 -13.528 5.061 1.00 88.56 199 LEU A O 1
ATOM 1601 N N . THR A 1 200 ? -0.803 -14.717 3.163 1.00 87.56 200 THR A N 1
ATOM 1602 C CA . THR A 1 200 ? -2.151 -14.275 2.771 1.00 87.56 200 THR A CA 1
ATOM 1603 C C . THR A 1 200 ? -3.261 -14.954 3.566 1.00 87.56 200 THR A C 1
ATOM 1605 O O . THR A 1 200 ? -4.383 -14.456 3.598 1.00 87.56 200 THR A O 1
ATOM 1608 N N . GLY A 1 201 ? -2.968 -16.094 4.194 1.00 90.25 201 GLY A N 1
ATOM 1609 C CA . GLY A 1 201 ? -3.934 -16.872 4.964 1.00 90.25 201 GLY A CA 1
ATOM 1610 C C . GLY A 1 201 ? -3.796 -16.648 6.466 1.00 90.25 201 GLY A C 1
ATOM 1611 O O . GLY A 1 201 ? -4.454 -15.790 7.054 1.00 90.25 201 GLY A O 1
ATOM 1612 N N . VAL A 1 202 ? -2.956 -17.471 7.096 1.00 93.25 202 VAL A N 1
ATOM 1613 C CA . VAL A 1 202 ? -2.846 -17.563 8.558 1.00 93.25 202 VAL A CA 1
ATOM 1614 C C . VAL A 1 202 ? -2.303 -16.270 9.156 1.00 93.25 202 VAL A C 1
ATOM 1616 O O . VAL A 1 202 ? -2.934 -15.705 10.045 1.00 93.25 202 VAL A O 1
ATOM 1619 N N . LEU A 1 203 ? -1.181 -15.764 8.640 1.00 92.38 203 LEU A N 1
ATOM 1620 C CA . LEU A 1 203 ? -0.501 -14.603 9.216 1.00 92.38 203 LEU A CA 1
ATOM 1621 C C . LEU A 1 203 ? -1.310 -13.314 9.037 1.00 92.38 203 LEU A C 1
ATOM 1623 O O . LEU A 1 203 ? -1.389 -12.509 9.963 1.00 92.38 203 LEU A O 1
ATOM 1627 N N . LEU A 1 204 ? -1.960 -13.129 7.883 1.00 92.81 204 LEU A N 1
ATOM 1628 C CA . LEU A 1 204 ? -2.881 -12.009 7.678 1.00 92.81 204 LEU A CA 1
ATOM 1629 C C . LEU A 1 204 ? -4.097 -12.108 8.609 1.00 92.81 204 LEU A C 1
ATOM 1631 O O . LEU A 1 204 ? -4.530 -11.099 9.164 1.00 92.81 204 LEU A O 1
ATOM 1635 N N . GLY A 1 205 ? -4.623 -13.316 8.829 1.00 93.19 205 GLY A N 1
ATOM 1636 C CA . GLY A 1 205 ? -5.699 -13.556 9.789 1.00 93.19 205 GLY A CA 1
ATOM 1637 C C . GLY A 1 205 ? -5.291 -13.258 11.236 1.00 93.19 205 GLY A C 1
ATOM 1638 O O . GLY A 1 205 ? -6.075 -12.677 11.986 1.00 93.19 205 GLY A O 1
ATOM 1639 N N . GLU A 1 206 ? -4.071 -13.619 11.634 1.00 93.69 206 GLU A N 1
ATOM 1640 C CA . GLU A 1 206 ? -3.512 -13.295 12.952 1.00 93.69 206 GLU A CA 1
ATOM 1641 C C . GLU A 1 206 ? -3.286 -11.791 13.125 1.00 93.69 206 GLU A C 1
ATOM 1643 O O . GLU A 1 206 ? -3.621 -11.248 14.179 1.00 93.69 206 GLU A O 1
ATOM 1648 N N . LEU A 1 207 ? -2.803 -11.104 12.086 1.00 93.31 207 LEU A N 1
ATOM 1649 C CA . LEU A 1 207 ? -2.664 -9.647 12.074 1.00 93.31 207 LEU A CA 1
ATOM 1650 C C . LEU A 1 207 ? -4.030 -8.956 12.199 1.00 93.31 207 LEU A C 1
ATOM 1652 O O . LEU A 1 207 ? -4.205 -8.080 13.041 1.00 93.31 207 LEU A O 1
ATOM 1656 N N . ALA A 1 208 ? -5.031 -9.396 11.432 1.00 91.75 208 ALA A N 1
ATOM 1657 C CA . ALA A 1 208 ? -6.385 -8.841 11.487 1.00 91.75 208 ALA A CA 1
ATOM 1658 C C . ALA A 1 208 ? -7.064 -9.060 12.851 1.00 91.75 208 ALA A C 1
ATOM 1660 O O . ALA A 1 208 ? -7.821 -8.211 13.325 1.00 91.75 208 ALA A O 1
ATOM 1661 N N . LYS A 1 209 ? -6.769 -10.183 13.518 1.00 91.81 209 LYS A N 1
ATOM 1662 C CA . LYS A 1 209 ? -7.225 -10.462 14.889 1.00 91.81 209 LYS A CA 1
ATOM 1663 C C . LYS A 1 209 ? -6.425 -9.706 15.957 1.00 91.81 209 LYS A C 1
ATOM 1665 O O . LYS A 1 209 ? -6.854 -9.680 17.108 1.00 91.81 209 LYS A O 1
ATOM 1670 N N . GLY A 1 210 ? -5.293 -9.097 15.599 1.00 89.88 210 GLY A N 1
ATOM 1671 C CA . GLY A 1 210 ? -4.371 -8.440 16.528 1.00 89.88 210 GLY A CA 1
ATOM 1672 C C . GLY A 1 210 ? -3.513 -9.407 17.353 1.00 89.88 210 GLY A C 1
ATOM 1673 O O . GLY A 1 210 ? -2.949 -8.999 18.360 1.00 89.88 210 GLY A O 1
ATOM 1674 N N . ALA A 1 211 ? -3.426 -10.682 16.959 1.00 91.81 211 ALA A N 1
ATOM 1675 C CA . ALA A 1 211 ? -2.552 -11.672 17.596 1.00 91.81 211 ALA A CA 1
ATOM 1676 C C . ALA A 1 211 ? -1.089 -11.544 17.133 1.00 91.81 211 ALA A C 1
ATOM 1678 O O . ALA A 1 211 ? -0.174 -11.944 17.850 1.00 91.81 211 ALA A O 1
ATOM 1679 N N . LEU A 1 212 ? -0.878 -10.973 15.945 1.00 92.81 212 LEU A N 1
ATOM 1680 C CA . LEU A 1 212 ? 0.429 -10.705 15.355 1.00 92.81 212 LEU A CA 1
ATOM 1681 C C . LEU A 1 212 ? 0.601 -9.196 15.157 1.00 92.81 212 LEU A C 1
ATOM 1683 O O . LEU A 1 212 ? -0.308 -8.530 14.666 1.00 92.81 212 LEU A O 1
ATOM 1687 N N . SER A 1 213 ? 1.771 -8.657 15.502 1.00 93.25 213 SER A N 1
ATOM 1688 C CA . SER A 1 213 ? 2.098 -7.256 15.213 1.00 93.25 213 SER A CA 1
ATOM 1689 C C . SER A 1 213 ? 2.341 -7.042 13.715 1.00 93.25 213 SER A C 1
ATOM 1691 O O . SER A 1 213 ? 2.904 -7.908 13.036 1.00 93.25 213 SER A O 1
ATOM 1693 N N . GLY A 1 214 ? 2.016 -5.850 13.201 1.00 91.94 214 GLY A N 1
ATOM 1694 C CA . GLY A 1 214 ? 2.349 -5.467 11.830 1.00 91.94 214 GLY A CA 1
ATOM 1695 C C . GLY A 1 214 ? 3.852 -5.547 11.532 1.00 91.94 214 GLY A C 1
ATOM 1696 O O . GLY A 1 214 ? 4.240 -5.905 10.421 1.00 91.94 214 GLY A O 1
ATOM 1697 N N . ALA A 1 215 ? 4.714 -5.301 12.526 1.00 92.44 215 ALA A N 1
ATOM 1698 C CA . ALA A 1 215 ? 6.171 -5.404 12.381 1.00 92.44 215 ALA A CA 1
ATOM 1699 C C . ALA A 1 215 ? 6.657 -6.852 12.169 1.00 92.44 215 ALA A C 1
ATOM 1701 O O . ALA A 1 215 ? 7.538 -7.115 11.340 1.00 92.44 215 ALA A O 1
ATOM 1702 N N . ASP A 1 216 ? 6.057 -7.799 12.889 1.00 93.94 216 ASP A N 1
ATOM 1703 C CA . ASP A 1 216 ? 6.384 -9.222 12.794 1.00 93.94 216 ASP A CA 1
ATOM 1704 C C . ASP A 1 216 ? 5.853 -9.838 11.500 1.00 93.94 216 ASP A C 1
ATOM 1706 O O . ASP A 1 216 ? 6.541 -10.647 10.868 1.00 93.94 216 ASP A O 1
ATOM 1710 N N . TYR A 1 217 ? 4.646 -9.433 11.090 1.00 94.50 217 TYR A N 1
ATOM 1711 C CA . TYR A 1 217 ? 4.107 -9.758 9.772 1.00 94.50 217 TYR A CA 1
ATOM 1712 C C . TYR A 1 217 ? 5.040 -9.238 8.675 1.00 94.50 217 TYR A C 1
ATOM 1714 O O . TYR A 1 217 ? 5.462 -9.994 7.799 1.00 94.50 217 TYR A O 1
ATOM 1722 N N . TRP A 1 218 ? 5.440 -7.965 8.770 1.00 94.12 218 TRP A N 1
ATOM 1723 C CA . TRP A 1 218 ? 6.328 -7.337 7.798 1.00 94.12 218 TRP A CA 1
ATOM 1724 C C . TRP A 1 218 ? 7.668 -8.068 7.675 1.00 94.12 218 TRP A C 1
ATOM 1726 O O . TRP A 1 218 ? 8.130 -8.335 6.570 1.00 94.12 218 TRP A O 1
ATOM 1736 N N . THR A 1 219 ? 8.280 -8.445 8.796 1.00 94.00 219 THR A N 1
ATOM 1737 C CA . THR A 1 219 ? 9.575 -9.137 8.790 1.00 94.00 219 THR A CA 1
ATOM 1738 C C . THR A 1 219 ? 9.485 -10.511 8.119 1.00 94.00 219 THR A C 1
ATOM 1740 O O . THR A 1 219 ? 10.420 -10.928 7.432 1.00 94.00 219 THR A O 1
ATOM 1743 N N . ARG A 1 220 ? 8.367 -11.231 8.283 1.00 92.94 220 ARG A N 1
ATOM 1744 C CA . ARG A 1 220 ? 8.122 -12.497 7.570 1.00 92.94 220 ARG A CA 1
ATOM 1745 C C . ARG A 1 220 ? 7.890 -12.274 6.077 1.00 92.94 220 ARG A C 1
ATOM 1747 O O . ARG A 1 220 ? 8.476 -12.990 5.262 1.00 92.94 220 ARG A O 1
ATOM 1754 N N . ALA A 1 221 ? 7.115 -11.254 5.717 1.00 93.00 221 ALA A N 1
ATOM 1755 C CA . ALA A 1 221 ? 6.891 -10.875 4.324 1.00 93.00 221 ALA A CA 1
ATOM 1756 C C . ALA A 1 221 ? 8.198 -10.485 3.612 1.00 93.00 221 ALA A C 1
ATOM 1758 O O . ALA A 1 221 ? 8.473 -10.931 2.503 1.00 93.00 221 ALA A O 1
ATOM 1759 N N . GLU A 1 222 ? 9.054 -9.703 4.267 1.00 92.69 222 GLU A N 1
ATOM 1760 C CA . GLU A 1 222 ? 10.338 -9.270 3.712 1.00 92.69 222 GLU A CA 1
ATOM 1761 C C . GLU A 1 222 ? 11.300 -10.448 3.490 1.00 92.69 222 GLU A C 1
ATOM 1763 O O . GLU A 1 222 ? 11.969 -10.519 2.459 1.00 92.69 222 GLU A O 1
ATOM 1768 N N . LYS A 1 223 ? 11.331 -11.420 4.411 1.00 92.94 223 LYS A N 1
ATOM 1769 C CA . LYS A 1 223 ? 12.185 -12.618 4.298 1.00 92.94 223 LYS A CA 1
ATOM 1770 C C . LYS A 1 223 ? 11.762 -13.570 3.177 1.00 92.94 223 LYS A C 1
ATOM 1772 O O . LYS A 1 223 ? 12.617 -14.168 2.517 1.00 92.94 223 LYS A O 1
ATOM 1777 N N . SER A 1 224 ? 10.457 -13.736 2.993 1.00 92.75 224 SER A N 1
ATOM 1778 C CA . SER A 1 224 ? 9.875 -14.628 1.983 1.00 92.75 224 SER A CA 1
ATOM 1779 C C . SER A 1 224 ? 9.811 -13.998 0.594 1.00 92.75 224 SER A C 1
ATOM 1781 O O . SER A 1 224 ? 9.576 -14.711 -0.381 1.00 92.75 224 SER A O 1
ATOM 1783 N N . ARG A 1 225 ? 10.062 -12.688 0.471 1.00 91.62 225 ARG A N 1
ATOM 1784 C CA . ARG A 1 225 ? 10.060 -12.022 -0.826 1.00 91.62 225 ARG A CA 1
ATOM 1785 C C . ARG A 1 225 ? 11.138 -12.578 -1.756 1.00 91.62 225 ARG A C 1
ATOM 1787 O O . ARG A 1 225 ? 12.322 -12.689 -1.415 1.00 91.62 225 ARG A O 1
ATOM 1794 N N . ARG A 1 226 ? 10.728 -12.807 -2.999 1.00 90.75 226 ARG A N 1
ATOM 1795 C CA . ARG A 1 226 ? 11.562 -13.111 -4.160 1.00 90.75 226 ARG A CA 1
ATOM 1796 C C . ARG A 1 226 ? 11.208 -12.193 -5.315 1.00 90.75 226 ARG A C 1
ATOM 1798 O O . ARG A 1 226 ? 10.067 -11.761 -5.457 1.00 90.75 226 ARG A O 1
ATOM 1805 N N . ARG A 1 227 ? 12.201 -11.914 -6.159 1.00 86.19 227 ARG A N 1
ATOM 1806 C CA . ARG A 1 227 ? 11.972 -11.269 -7.453 1.00 86.19 227 ARG A CA 1
ATOM 1807 C C . ARG A 1 227 ? 11.882 -12.326 -8.545 1.00 86.19 227 ARG A C 1
ATOM 1809 O O . ARG A 1 227 ? 12.775 -13.169 -8.655 1.00 86.19 227 ARG A O 1
ATOM 1816 N N . ARG A 1 228 ? 10.832 -12.267 -9.361 1.00 82.81 228 ARG A N 1
ATOM 1817 C CA . ARG A 1 228 ? 10.707 -13.077 -10.573 1.00 82.81 228 ARG A CA 1
ATOM 1818 C C . ARG A 1 228 ? 11.813 -12.703 -11.551 1.00 82.81 228 ARG A C 1
ATOM 1820 O O . ARG A 1 228 ? 12.169 -11.536 -11.710 1.00 82.81 228 ARG A O 1
ATOM 1827 N N . LYS A 1 229 ? 12.359 -13.713 -12.229 1.00 75.06 229 LYS A N 1
ATOM 1828 C CA . LYS A 1 229 ? 13.331 -13.498 -13.303 1.00 75.06 229 LYS A CA 1
ATOM 1829 C C . LYS A 1 229 ? 12.609 -12.939 -14.529 1.00 75.06 229 LYS A C 1
ATOM 1831 O O . LYS A 1 229 ? 11.582 -13.470 -14.946 1.00 75.06 229 LYS A O 1
ATOM 1836 N N . ARG A 1 230 ? 13.159 -11.872 -15.112 1.00 71.56 230 ARG A N 1
ATOM 1837 C CA . ARG A 1 230 ? 12.639 -11.247 -16.336 1.00 71.56 230 ARG A CA 1
ATOM 1838 C C . ARG A 1 230 ? 12.908 -12.176 -17.527 1.00 71.56 230 ARG A C 1
ATOM 1840 O O . ARG A 1 230 ? 14.067 -12.437 -17.833 1.00 71.56 230 ARG A O 1
ATOM 1847 N N . HIS A 1 231 ? 11.861 -12.664 -18.195 1.00 62.00 231 HIS A N 1
ATOM 1848 C CA . HIS A 1 231 ? 11.990 -13.584 -19.340 1.00 62.00 231 HIS A CA 1
ATOM 1849 C C . HIS A 1 231 ? 11.805 -12.924 -20.725 1.00 62.00 231 HIS A C 1
ATOM 1851 O O . HIS A 1 231 ? 12.048 -13.576 -21.735 1.00 62.00 231 HIS A O 1
ATOM 1857 N N . GLY A 1 232 ? 11.463 -11.630 -20.804 1.00 62.00 232 GLY A N 1
ATOM 1858 C CA . GLY A 1 232 ? 11.176 -10.946 -22.081 1.00 62.00 232 GLY A CA 1
ATOM 1859 C C . GLY A 1 232 ? 12.396 -10.479 -22.892 1.00 62.00 232 GLY A C 1
ATOM 1860 O O . GLY A 1 232 ? 12.318 -10.381 -24.116 1.00 62.00 232 GLY A O 1
ATOM 1861 N N . ARG A 1 233 ? 13.542 -10.246 -22.232 1.00 65.69 233 ARG A N 1
ATOM 1862 C CA . ARG A 1 233 ? 14.723 -9.567 -22.813 1.00 65.69 233 ARG A CA 1
ATOM 1863 C C . ARG A 1 233 ? 15.429 -10.338 -23.940 1.00 65.69 233 ARG A C 1
ATOM 1865 O O . ARG A 1 233 ? 16.167 -9.750 -24.723 1.00 65.69 233 ARG A O 1
ATOM 1872 N N . ASN A 1 234 ? 15.234 -11.655 -23.993 1.00 63.97 234 ASN A N 1
ATOM 1873 C CA . ASN A 1 234 ? 15.981 -12.551 -24.883 1.00 63.97 234 ASN A CA 1
ATOM 1874 C C . ASN A 1 234 ? 15.107 -13.215 -25.958 1.00 63.97 234 ASN A C 1
ATOM 1876 O O . ASN A 1 234 ? 15.640 -13.976 -26.759 1.00 63.97 234 ASN A O 1
ATOM 1880 N N . ILE A 1 235 ? 13.788 -12.991 -25.946 1.00 64.75 235 ILE A N 1
ATOM 1881 C CA . ILE A 1 235 ? 12.845 -13.710 -26.819 1.00 64.75 235 ILE A CA 1
ATOM 1882 C C . ILE A 1 235 ? 12.140 -12.737 -27.768 1.00 64.75 235 ILE A C 1
ATOM 1884 O O . ILE A 1 235 ? 12.286 -12.871 -28.976 1.00 64.75 235 ILE A O 1
ATOM 1888 N N . GLY A 1 236 ? 11.407 -11.755 -27.228 1.00 66.19 236 GLY A N 1
ATOM 1889 C CA . GLY A 1 236 ? 10.616 -10.803 -28.028 1.00 66.19 236 GLY A CA 1
ATOM 1890 C C . GLY A 1 236 ? 11.167 -9.376 -28.061 1.00 66.19 236 GLY A C 1
ATOM 1891 O O . GLY A 1 236 ? 10.858 -8.629 -28.980 1.00 66.19 236 GLY A O 1
ATOM 1892 N N . PHE A 1 237 ? 12.004 -9.001 -27.088 1.00 74.31 237 PHE A N 1
ATOM 1893 C CA . PHE A 1 237 ? 12.492 -7.628 -26.929 1.00 74.31 237 PHE A CA 1
ATOM 1894 C C . PHE A 1 237 ? 13.994 -7.619 -26.622 1.00 74.31 237 PHE A C 1
ATOM 1896 O O . PHE A 1 237 ? 14.379 -7.546 -25.449 1.00 74.31 237 PHE A O 1
ATOM 1903 N N . PRO A 1 238 ? 14.862 -7.728 -27.646 1.00 69.38 238 PRO A N 1
ATOM 1904 C CA . PRO A 1 238 ? 16.310 -7.766 -27.474 1.00 69.38 238 PRO A CA 1
ATOM 1905 C C . PRO A 1 238 ? 16.799 -6.563 -26.670 1.00 69.38 238 PRO A C 1
ATOM 1907 O O . PRO A 1 238 ? 16.456 -5.418 -26.958 1.00 69.38 238 PRO A O 1
ATOM 1910 N N . GLY A 1 239 ? 17.561 -6.815 -25.608 1.00 73.75 239 GLY A N 1
ATOM 1911 C CA . GLY A 1 239 ? 18.055 -5.744 -24.740 1.00 73.75 239 GLY A CA 1
ATOM 1912 C C . GLY A 1 239 ? 16.983 -5.074 -23.871 1.00 73.75 239 GLY A C 1
ATOM 1913 O O . GLY A 1 239 ? 17.358 -4.340 -22.962 1.00 73.75 239 GLY A O 1
ATOM 1914 N N . GLY A 1 240 ? 15.702 -5.421 -24.035 1.00 76.31 240 GLY A N 1
ATOM 1915 C CA . GLY A 1 240 ? 14.555 -4.819 -23.350 1.00 76.31 240 GLY A CA 1
ATOM 1916 C C . GLY A 1 240 ? 13.960 -3.624 -24.096 1.00 76.31 240 GLY A C 1
ATOM 1917 O O . GLY A 1 240 ? 13.136 -2.907 -23.539 1.00 76.31 240 GLY A O 1
ATOM 1918 N N . ILE A 1 241 ? 14.381 -3.392 -25.339 1.00 80.44 241 ILE A N 1
ATOM 1919 C CA . ILE A 1 241 ? 13.946 -2.255 -26.152 1.00 80.44 241 ILE A CA 1
ATOM 1920 C C . ILE A 1 241 ? 12.509 -2.509 -26.628 1.00 80.44 241 ILE A C 1
ATOM 1922 O O . ILE A 1 241 ? 12.257 -3.496 -27.322 1.00 80.44 241 ILE A O 1
ATOM 1926 N N . GLY A 1 242 ? 11.577 -1.638 -26.232 1.00 76.38 242 GLY A N 1
ATOM 1927 C CA . GLY A 1 242 ? 10.138 -1.762 -26.516 1.00 76.38 242 GLY A CA 1
ATOM 1928 C C . GLY A 1 242 ? 9.318 -2.508 -25.450 1.00 76.38 242 GLY A C 1
ATOM 1929 O O . GLY A 1 242 ? 8.104 -2.608 -25.592 1.00 76.38 242 GLY A O 1
ATOM 1930 N N . LEU A 1 243 ? 9.941 -3.011 -24.374 1.00 80.19 243 LEU A N 1
ATOM 1931 C CA . LEU A 1 243 ? 9.189 -3.497 -23.207 1.00 80.19 243 LEU A CA 1
ATOM 1932 C C . LEU A 1 243 ? 8.619 -2.318 -22.402 1.00 80.19 243 LEU A C 1
ATOM 1934 O O . LEU A 1 243 ? 9.284 -1.284 -22.310 1.00 80.19 243 LEU A O 1
ATOM 1938 N N . PRO A 1 244 ? 7.479 -2.501 -21.711 1.00 78.50 244 PRO A N 1
ATOM 1939 C CA . PRO A 1 244 ? 7.018 -1.558 -20.698 1.00 78.50 244 PRO A CA 1
ATOM 1940 C C . PRO A 1 244 ? 8.088 -1.322 -19.622 1.00 78.50 244 PRO A C 1
ATOM 1942 O O . PRO A 1 244 ? 8.799 -2.251 -19.212 1.00 78.50 244 PRO A O 1
ATOM 1945 N N . GLY A 1 245 ? 8.190 -0.088 -19.121 1.00 75.12 245 GLY A N 1
ATOM 1946 C CA . GLY A 1 245 ? 9.200 0.300 -18.127 1.00 75.12 245 GLY A CA 1
ATOM 1947 C C . GLY A 1 245 ? 9.171 -0.565 -16.859 1.00 75.12 245 GLY A C 1
ATOM 1948 O O . GLY A 1 245 ? 10.220 -1.000 -16.375 1.00 75.12 245 GLY A O 1
ATOM 1949 N N . SER A 1 246 ? 7.981 -0.924 -16.370 1.00 72.62 246 SER A N 1
ATOM 1950 C CA . SER A 1 246 ? 7.810 -1.824 -15.219 1.00 72.62 246 SER A CA 1
ATOM 1951 C C . SER A 1 246 ? 8.388 -3.223 -15.436 1.00 72.62 246 SER A C 1
ATOM 1953 O O . SER A 1 246 ? 8.759 -3.903 -14.476 1.00 72.62 246 SER A O 1
ATOM 1955 N N . MET A 1 247 ? 8.482 -3.672 -16.691 1.00 73.38 247 MET A N 1
ATOM 1956 C CA . MET A 1 247 ? 9.021 -4.975 -17.062 1.00 73.38 247 MET A CA 1
ATOM 1957 C C . MET A 1 247 ? 10.538 -4.950 -17.281 1.00 73.38 247 MET A C 1
ATOM 1959 O O . MET A 1 247 ? 11.145 -5.973 -17.614 1.00 73.38 247 MET A O 1
ATOM 1963 N N . GLY A 1 248 ? 11.174 -3.803 -17.028 1.00 72.62 248 GLY A N 1
ATOM 1964 C CA . GLY A 1 248 ? 12.586 -3.581 -17.303 1.00 72.62 248 GLY A CA 1
ATOM 1965 C C . GLY A 1 248 ? 12.852 -3.122 -18.730 1.00 72.62 248 GLY A C 1
ATOM 1966 O O . GLY A 1 248 ? 13.917 -3.437 -19.266 1.00 72.62 248 GLY A O 1
ATOM 1967 N N . GLY A 1 249 ? 11.885 -2.431 -19.335 1.00 71.31 249 GLY A N 1
ATOM 1968 C CA . GLY A 1 249 ? 12.061 -1.755 -20.609 1.00 71.31 249 GLY A CA 1
ATOM 1969 C C . GLY A 1 249 ? 13.205 -0.755 -20.586 1.00 71.31 249 GLY A C 1
ATOM 1970 O O . GLY A 1 249 ? 13.430 -0.071 -19.589 1.00 71.31 249 GLY A O 1
ATOM 1971 N N . THR A 1 250 ? 13.958 -0.712 -21.680 1.00 66.38 250 THR A N 1
ATOM 1972 C CA . THR A 1 250 ? 15.013 0.283 -21.897 1.00 66.38 250 THR A CA 1
ATOM 1973 C C . THR A 1 250 ? 14.516 1.279 -22.935 1.00 66.38 250 THR A C 1
ATOM 1975 O O . THR A 1 250 ? 14.141 0.870 -24.035 1.00 66.38 250 THR A O 1
ATOM 1978 N N . PHE A 1 251 ? 14.504 2.564 -22.580 1.00 57.62 251 PHE A N 1
ATOM 1979 C CA . PHE A 1 251 ? 14.207 3.650 -23.511 1.00 57.62 251 PHE A CA 1
ATOM 1980 C C . PHE A 1 251 ? 15.497 4.184 -24.153 1.00 57.62 251 PHE A C 1
ATOM 1982 O O . PHE A 1 251 ? 16.556 4.136 -23.515 1.00 57.62 251 PHE A O 1
ATOM 1989 N N . PRO A 1 252 ? 15.425 4.702 -25.391 1.00 46.56 252 PRO A N 1
ATOM 1990 C CA . PRO A 1 252 ? 16.539 5.406 -26.021 1.00 46.56 252 PRO A CA 1
ATOM 1991 C C . PRO A 1 252 ? 17.017 6.570 -25.127 1.00 46.56 252 PRO A C 1
ATOM 1993 O O . PRO A 1 252 ? 16.194 7.231 -24.500 1.00 46.56 252 PRO A O 1
ATOM 1996 N N . GLY A 1 253 ? 18.336 6.758 -24.984 1.00 47.62 253 GLY A N 1
ATOM 1997 C CA . GLY A 1 253 ? 18.93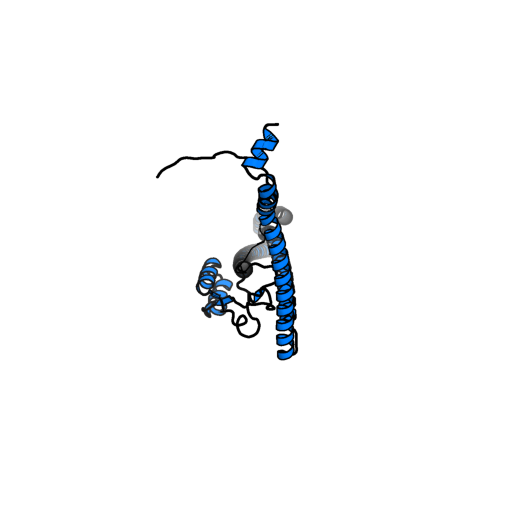9 7.807 -24.136 1.00 47.62 253 GLY A CA 1
ATOM 1998 C C . GLY A 1 253 ? 19.056 7.475 -22.635 1.00 47.62 253 GLY A C 1
ATOM 1999 O O . GLY A 1 253 ? 19.795 8.132 -21.902 1.00 47.62 253 GLY A O 1
ATOM 2000 N N . GLY A 1 254 ? 18.396 6.415 -22.157 1.00 46.25 254 GLY A N 1
ATOM 2001 C CA . GLY A 1 254 ? 18.537 5.921 -20.787 1.00 46.25 254 GLY A CA 1
ATOM 2002 C C . GLY A 1 254 ? 19.744 4.997 -20.652 1.00 46.25 254 GLY A C 1
ATOM 2003 O O . GLY A 1 254 ? 19.623 3.789 -20.857 1.00 46.25 254 GLY A O 1
ATOM 2004 N N . GLY A 1 255 ? 20.912 5.549 -20.307 1.00 34.81 255 GLY A N 1
ATOM 2005 C CA . GLY A 1 255 ? 22.100 4.762 -19.970 1.00 34.81 255 GLY A CA 1
ATOM 2006 C C . GLY A 1 255 ? 21.745 3.628 -19.005 1.00 34.81 255 GLY A C 1
ATOM 2007 O O . GLY A 1 255 ? 21.089 3.858 -17.990 1.00 34.81 255 GLY A O 1
ATOM 2008 N N . GLY A 1 256 ? 22.132 2.400 -19.362 1.00 37.88 256 GLY A N 1
ATOM 2009 C CA . GLY A 1 256 ? 21.789 1.175 -18.648 1.00 37.88 256 GLY A CA 1
ATOM 2010 C C . GLY A 1 256 ? 22.200 1.219 -17.179 1.00 37.88 256 GLY A C 1
ATOM 2011 O O . GLY A 1 256 ? 23.307 0.834 -16.820 1.00 37.88 256 GLY A O 1
ATOM 2012 N N . GLY A 1 257 ? 21.277 1.658 -16.336 1.00 32.31 257 GLY A N 1
ATOM 2013 C CA . GLY A 1 257 ? 21.290 1.485 -14.899 1.00 32.31 257 GLY A CA 1
ATOM 2014 C C . GLY A 1 257 ? 20.020 0.743 -14.531 1.00 32.31 257 GLY A C 1
ATOM 2015 O O . GLY A 1 257 ? 18.947 1.051 -15.047 1.00 32.31 257 GLY A O 1
ATOM 2016 N N . ASP A 1 258 ? 20.147 -0.269 -13.683 1.00 34.03 258 ASP A N 1
ATOM 2017 C CA . ASP A 1 258 ? 19.031 -0.917 -13.015 1.00 34.03 258 ASP A CA 1
ATOM 2018 C C . ASP A 1 258 ? 17.926 0.096 -12.674 1.00 34.03 258 ASP A C 1
ATOM 2020 O O . ASP A 1 258 ? 18.085 0.929 -11.782 1.00 34.03 258 ASP A O 1
ATOM 2024 N N . ALA A 1 259 ? 16.787 0.008 -13.371 1.00 35.41 259 ALA A N 1
ATOM 2025 C CA . ALA A 1 259 ? 15.532 0.621 -12.952 1.00 35.41 259 ALA A CA 1
ATOM 2026 C C . ALA A 1 259 ? 15.070 -0.100 -11.676 1.00 35.41 259 ALA A C 1
ATOM 2028 O O . ALA A 1 259 ? 14.230 -1.001 -11.676 1.00 35.41 259 ALA A O 1
ATOM 2029 N N . GLY A 1 260 ? 15.747 0.249 -10.590 1.00 35.19 260 GLY A N 1
ATOM 2030 C CA . GLY A 1 260 ? 15.581 -0.209 -9.232 1.00 35.19 260 GLY A CA 1
ATOM 2031 C C . GLY A 1 260 ? 15.555 1.012 -8.328 1.00 35.19 260 GLY A C 1
ATOM 2032 O O . GLY A 1 260 ? 16.477 1.214 -7.558 1.00 35.19 260 GLY A O 1
ATOM 2033 N N . GLY A 1 261 ? 14.472 1.786 -8.432 1.00 36.53 261 GLY A N 1
ATOM 2034 C CA . GLY A 1 261 ? 13.988 2.707 -7.404 1.00 36.53 261 GLY A CA 1
ATOM 2035 C C . GLY A 1 261 ? 14.748 4.018 -7.225 1.00 36.53 261 GLY A C 1
ATOM 2036 O O . GLY A 1 261 ? 15.849 4.004 -6.714 1.00 36.53 261 GLY A O 1
ATOM 2037 N N . PHE A 1 262 ? 14.079 5.137 -7.500 1.00 32.38 262 PHE A N 1
ATOM 2038 C CA . PHE A 1 262 ? 14.104 6.387 -6.721 1.00 32.38 262 PHE A CA 1
ATOM 2039 C C . PHE A 1 262 ? 12.805 7.126 -7.113 1.00 32.38 262 PHE A C 1
ATOM 2041 O O . PHE A 1 262 ? 12.556 7.327 -8.292 1.00 32.38 262 PHE A O 1
ATOM 2048 N N . GLY A 1 263 ? 11.853 7.434 -6.231 1.00 32.88 263 GLY A N 1
ATOM 2049 C CA . GLY A 1 263 ? 12.023 7.868 -4.848 1.00 32.88 263 GLY A CA 1
ATOM 2050 C C . GLY A 1 263 ? 12.086 9.392 -4.821 1.00 32.88 263 GLY A C 1
ATOM 2051 O O . GLY A 1 263 ? 13.132 9.952 -4.516 1.00 32.88 263 GLY A O 1
ATOM 2052 N N . GLY A 1 264 ? 10.986 10.053 -5.197 1.00 29.56 264 GLY A N 1
ATOM 2053 C CA . GLY A 1 264 ? 10.830 11.504 -5.118 1.00 29.56 264 GLY A CA 1
ATOM 2054 C C . GLY A 1 264 ? 10.739 11.951 -3.663 1.00 29.56 264 GLY A C 1
ATOM 2055 O O . GLY A 1 264 ? 9.655 12.028 -3.095 1.00 29.56 264 GLY A O 1
ATOM 2056 N N . GLY A 1 265 ? 11.895 12.210 -3.057 1.00 31.16 265 GLY A N 1
ATOM 2057 C CA . GLY A 1 265 ? 12.035 12.826 -1.748 1.00 31.16 265 GLY A CA 1
ATOM 2058 C C . GLY A 1 265 ? 12.926 14.062 -1.840 1.00 31.16 265 GLY A C 1
ATOM 2059 O O . GLY A 1 265 ? 14.112 13.943 -2.112 1.00 31.16 265 GLY A O 1
ATOM 2060 N N . GLY A 1 266 ? 12.336 15.229 -1.572 1.00 30.72 266 GLY A N 1
ATOM 2061 C CA . GLY A 1 266 ? 13.005 16.381 -0.962 1.00 30.72 266 GLY A CA 1
ATOM 2062 C C . GLY A 1 266 ? 14.035 17.149 -1.793 1.00 30.72 266 GLY A C 1
ATOM 2063 O O . GLY A 1 266 ? 15.232 17.014 -1.568 1.00 30.72 266 GLY A O 1
ATOM 2064 N N . PHE A 1 267 ? 13.576 18.108 -2.602 1.00 28.50 267 PHE A N 1
ATOM 2065 C CA . PHE A 1 267 ? 14.364 19.320 -2.849 1.00 28.50 267 PHE A CA 1
ATOM 2066 C C . PHE A 1 267 ? 14.132 20.298 -1.692 1.00 28.50 267 PHE A C 1
ATOM 2068 O O . PHE A 1 267 ? 13.236 21.138 -1.722 1.00 28.50 267 PHE A O 1
ATOM 2075 N N . GLY A 1 268 ? 14.927 20.144 -0.633 1.00 31.92 268 GLY A N 1
ATOM 2076 C CA . GLY A 1 268 ? 15.107 21.173 0.382 1.00 31.92 268 GLY A CA 1
ATOM 2077 C C . GLY A 1 268 ? 16.081 22.219 -0.142 1.00 31.92 268 GLY A C 1
ATOM 2078 O O . GLY A 1 268 ? 17.290 22.013 -0.106 1.00 31.92 268 GLY A O 1
ATOM 2079 N N . SER A 1 269 ? 15.547 23.333 -0.640 1.00 31.98 269 SER A N 1
ATOM 2080 C CA . SER A 1 269 ? 16.312 24.562 -0.833 1.00 31.98 269 SER A CA 1
ATOM 2081 C C . SER A 1 269 ? 16.680 25.091 0.554 1.00 31.98 269 SER A C 1
ATOM 2083 O O . SER A 1 269 ? 15.806 25.497 1.318 1.00 31.98 269 SER A O 1
ATOM 2085 N N . GLY A 1 270 ? 17.960 25.020 0.904 1.00 30.34 270 GLY A N 1
ATOM 2086 C CA . GLY A 1 270 ? 18.475 25.432 2.203 1.00 30.34 270 GLY A CA 1
ATOM 2087 C C . GLY A 1 270 ? 19.942 25.806 2.093 1.00 30.34 270 GLY A C 1
ATOM 2088 O O . GLY A 1 270 ? 20.818 24.978 2.321 1.00 30.34 270 GLY A O 1
ATOM 2089 N N . ASP A 1 271 ? 20.179 27.063 1.729 1.00 32.97 271 ASP A N 1
ATOM 2090 C CA . ASP A 1 271 ? 21.425 27.781 1.974 1.00 32.97 271 ASP A CA 1
ATOM 2091 C C . ASP A 1 271 ? 21.896 27.573 3.422 1.00 32.97 271 ASP A C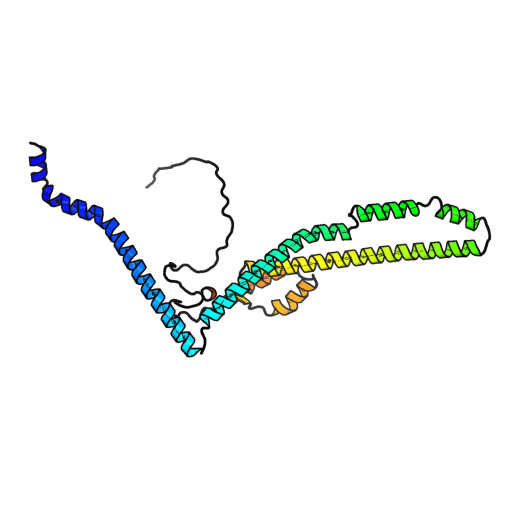 1
ATOM 2093 O O . ASP A 1 271 ? 21.185 27.958 4.350 1.00 32.97 271 ASP A O 1
ATOM 2097 N N . SER A 1 272 ? 23.102 27.029 3.627 1.00 31.86 272 SER A N 1
ATOM 2098 C CA . SER A 1 272 ? 24.006 27.509 4.684 1.00 31.86 272 SER A CA 1
ATOM 2099 C C . SER A 1 272 ? 25.423 26.926 4.578 1.00 31.86 272 SER A C 1
ATOM 2101 O O . SER A 1 272 ? 25.649 25.728 4.710 1.00 31.86 272 SER A O 1
ATOM 2103 N N . PHE A 1 273 ? 26.359 27.841 4.337 1.00 31.66 273 PHE A N 1
ATOM 2104 C CA . PHE A 1 273 ? 27.779 27.917 4.699 1.00 31.66 273 PHE A CA 1
ATOM 2105 C C . PHE A 1 273 ? 28.498 26.768 5.442 1.00 31.66 273 PHE A C 1
ATOM 2107 O O . PHE A 1 273 ? 28.093 26.319 6.509 1.00 31.66 273 PHE A O 1
ATOM 2114 N N . GLY A 1 274 ? 29.732 26.516 4.978 1.00 31.66 274 GLY A N 1
ATOM 2115 C CA . GLY A 1 274 ? 30.856 25.955 5.746 1.00 31.66 274 GLY A CA 1
ATOM 2116 C C . GLY A 1 274 ? 31.625 24.930 4.905 1.00 31.66 274 GLY A C 1
ATOM 2117 O O . GLY A 1 274 ? 31.067 23.919 4.523 1.00 31.66 274 GLY A O 1
ATOM 2118 N N . GLY A 1 275 ? 32.883 25.087 4.504 1.00 30.47 275 GLY A N 1
ATOM 2119 C CA . GLY A 1 275 ? 33.977 25.845 5.087 1.00 30.47 275 GLY A CA 1
ATOM 2120 C C . GLY A 1 275 ? 35.165 24.896 5.274 1.00 30.47 275 GLY A C 1
ATOM 2121 O O . GLY A 1 275 ? 35.229 24.196 6.274 1.00 30.47 275 GLY A O 1
ATOM 2122 N N . GLY A 1 276 ? 36.117 24.922 4.335 1.00 32.69 276 GLY A N 1
ATOM 2123 C CA . GLY A 1 276 ? 37.521 24.586 4.595 1.00 32.69 276 GLY A CA 1
ATOM 2124 C C . GLY A 1 276 ? 38.000 23.159 4.302 1.00 32.69 276 GLY A C 1
ATOM 2125 O O . GLY A 1 276 ? 37.433 22.177 4.764 1.00 32.69 276 GLY A O 1
ATOM 2126 N N . GLY A 1 277 ? 39.162 23.082 3.643 1.00 36.22 277 GLY A N 1
ATOM 2127 C CA . GLY A 1 277 ? 40.146 22.040 3.948 1.00 36.22 277 GLY A CA 1
ATOM 2128 C C . GLY A 1 277 ? 40.744 21.280 2.769 1.00 36.22 277 GLY A C 1
ATOM 2129 O O . GLY A 1 277 ? 40.591 20.067 2.693 1.00 36.22 277 GLY A O 1
ATOM 2130 N N . PHE A 1 278 ? 41.513 21.955 1.911 1.00 40.06 278 PHE A N 1
ATOM 2131 C CA . PHE A 1 278 ? 42.549 21.282 1.121 1.00 40.06 278 PHE A CA 1
ATOM 2132 C C . PHE A 1 278 ? 43.602 20.675 2.066 1.00 40.06 278 PHE A C 1
ATOM 2134 O O . PHE A 1 278 ? 44.133 21.376 2.929 1.00 40.06 278 PHE A O 1
ATOM 2141 N N . LYS A 1 279 ? 43.941 19.395 1.878 1.00 41.75 279 LYS A N 1
ATOM 2142 C CA . LYS A 1 279 ? 45.174 18.785 2.396 1.00 41.75 279 LYS A CA 1
ATOM 2143 C C . LYS A 1 279 ? 45.885 18.030 1.278 1.00 41.75 279 LYS A C 1
ATOM 2145 O O . LYS A 1 279 ? 45.536 16.907 0.939 1.00 41.75 279 LYS A O 1
ATOM 2150 N N . THR A 1 280 ? 46.888 18.692 0.722 1.00 45.12 280 THR A N 1
ATOM 2151 C CA . THR A 1 280 ? 48.064 18.093 0.088 1.00 45.12 280 THR A CA 1
ATOM 2152 C C . THR A 1 280 ? 49.002 17.524 1.161 1.00 45.12 280 THR A C 1
ATOM 2154 O O . THR A 1 280 ? 49.159 18.143 2.213 1.00 45.12 280 THR A O 1
ATOM 2157 N N . GLY A 1 281 ? 49.647 16.391 0.874 1.00 34.44 281 GLY A N 1
ATOM 2158 C CA . GLY A 1 281 ? 50.723 15.781 1.674 1.00 34.44 281 GLY A CA 1
ATOM 2159 C C . GLY A 1 281 ? 50.661 14.254 1.582 1.00 34.44 281 GLY A C 1
ATOM 2160 O O . GLY A 1 281 ? 49.825 13.642 2.232 1.00 34.44 281 GLY A O 1
ATOM 2161 N N . GLU A 1 282 ? 51.312 13.656 0.583 1.00 40.59 282 GLU A N 1
ATOM 2162 C CA . GLU A 1 282 ? 52.624 12.986 0.707 1.00 40.59 282 GLU A CA 1
ATOM 2163 C C . GLU A 1 282 ? 52.618 11.749 1.619 1.00 40.59 282 GLU A C 1
ATOM 2165 O O . GLU A 1 282 ? 52.530 11.855 2.838 1.00 40.59 282 GLU A O 1
ATOM 2170 N N . THR A 1 283 ? 52.804 10.565 1.030 1.00 37.03 283 THR A N 1
ATOM 2171 C CA . THR A 1 283 ? 53.959 9.684 1.298 1.00 37.03 283 THR A CA 1
ATOM 2172 C C . THR A 1 283 ? 54.002 8.531 0.285 1.00 37.03 283 THR A C 1
ATOM 2174 O O . THR A 1 283 ? 52.985 8.197 -0.318 1.00 37.03 283 THR A O 1
ATOM 2177 N N . PHE A 1 284 ? 55.230 8.054 0.073 1.00 40.75 284 PHE A N 1
ATOM 2178 C CA . PHE A 1 284 ? 55.775 7.145 -0.944 1.00 40.75 284 PHE A CA 1
ATOM 2179 C C . PHE A 1 284 ? 54.973 5.890 -1.304 1.00 40.75 284 PHE A C 1
ATOM 2181 O O . PHE A 1 284 ? 54.428 5.243 -0.384 1.00 40.75 284 PHE A O 1
#

Foldseek 3Di:
DVVVVVCVVVVVVVCVVVVVCVVCVVVVVVVVVVVVLVVVQVVLLVLLVVLQVVVCVVVVHRVQVVVVVVVVVVVVVVVVVVVVVVVVVVCVVVVVCVLVLVDPVSVVVVVVVVVVVPDPCLVVLVVVLVVDPDPVSVVVNVVVVVVVVVVVVVVVVSVVVSVVVVVQVVLVVQVVVLVVVCVVQVCVAPQKDFPDPCLVPVVVVCSSVVVDGSVRSNVNRVVRIDGHDQPCCPDRNPNQRNHHVSSVHDRRPPDDDPPRDDDPDDPDPDDDDDDDDDDDDDDD

Sequence (284 aa):
MLDRWVARLVRYSDARPNYAMLVEIPERLDAYAGDREADVETEMAKLGDLSRQAAADIAGEDLAAAIETAETAIEELTQRLEAMEANLQELAPREQRLHAGEDENYKSAEEALLRSLRSEELTTLWKEARATPSPQDERIVRRLQDLDASIARKAQEIEADQRDLRGLAERRDELAKVARRFRSKRYDTWDSTFDDDSLTGVLLGELAKGALSGADYWTRAEKSRRRRKRHGRNIGFPGGIGLPGSMGGTFPGGGGGDAGGFGGGGFGSGDSFGGGGFKTGETF

pLDDT: mean 76.94, std 17.25, range [28.5, 94.5]